Protein 4J9F (pdb70)

Secondary structure (DSSP, 8-state):
-PPPPPEEEE-S-B---STTB--B-TT-EEEEEEE-TTSSEEEEEETTEEEEEEGGGEEEE-/--SSPPPPP-/--EEESS-B---STTB--B-TT-EEEEEEE-TTSSEEEEEETTEEEEEEGGGEEE--/--SSPPPPP-/-TTEEEESS-B---STTB--B-TT-EEEEEEE-TTSSEEEEEETTEEEEEEGGGEEES--/--SSPPPPP-

Sequence (209 aa):
MENDPNLFVALYDFVASGDNTLSITKGEKLRVLGYNHNGEWCEAQTKNGQGWVPSNYITPVNAPTYPPPLPPNLFVALYDFVASGDNTLSITKGEKLRVLGYNHNGEWCEAQTKNGQGWVPSNYITPVNAPTYPPPLPPDPNLFVVALYDFVASGDNTLSITKGEKLRVLGYNHNGEWCCEAQTKNGQGWVPSSNYITPVNSAPTYPPPLPP

Radius of gyration: 19.15 Å; Cα contacts (8 Å, |Δi|>4): 497; chains: 6; bounding box: 43×56×35 Å

Structure (mmCIF, N/CA/C/O backbone):
data_4J9F
#
_entry.id   4J9F
#
_cell.length_a   86.429
_cell.length_b   86.429
_cell.length_c   45.160
_cell.angle_alpha   90.00
_cell.angle_beta   90.00
_cell.angle_gamma   120.00
#
_symmetry.space_group_name_H-M   'P 32 2 1'
#
loop_
_entity.id
_entity.type
_entity.pdbx_description
1 polymer 'Tyrosine-protein kinase ABL1'
2 polymer P0
3 non-polymer 'SULFATE ION'
4 non-polymer GLYCEROL
5 water water
#
loop_
_atom_site.group_PDB
_atom_site.id
_atom_site.type_symbol
_atom_site.label_atom_id
_atom_site.label_alt_id
_atom_site.label_comp_id
_atom_site.label_asym_id
_atom_site.label_entity_id
_atom_site.label_seq_id
_atom_site.pdbx_PDB_ins_code
_atom_site.Cartn_x
_atom_site.Cartn_y
_atom_site.Cartn_z
_atom_site.occupancy
_atom_site.B_iso_or_equiv
_atom_site.auth_seq_id
_atom_site.auth_comp_id
_atom_site.auth_asym_id
_atom_site.auth_atom_id
_atom_site.pdbx_PDB_model_num
ATOM 1 N N . MET A 1 1 ? 22.761 5.930 21.433 1.00 29.96 59 MET A N 1
ATOM 2 C CA . MET A 1 1 ? 22.055 5.870 20.158 1.00 29.92 59 MET A CA 1
ATOM 3 C C . MET A 1 1 ? 21.837 4.427 19.716 1.00 29.36 59 MET A C 1
ATOM 4 O O . MET A 1 1 ? 22.656 3.552 19.994 1.00 29.85 59 MET A O 1
ATOM 9 N N . GLU A 1 2 ? 20.726 4.187 19.027 1.00 21.16 60 GLU A N 1
ATOM 10 C CA . GLU A 1 2 ? 20.397 2.850 18.545 1.00 21.39 60 GLU A CA 1
ATOM 11 C C . GLU A 1 2 ? 21.292 2.450 17.377 1.00 19.77 60 GLU A C 1
ATOM 12 O O . GLU A 1 2 ? 21.559 3.253 16.483 1.00 18.90 60 GLU A O 1
ATOM 18 N N . ASN A 1 3 ? 21.752 1.203 17.391 1.00 20.66 61 ASN A N 1
ATOM 19 C CA . ASN A 1 3 ? 22.619 0.693 16.331 1.00 21.79 61 ASN A CA 1
ATOM 20 C C . ASN A 1 3 ? 21.887 0.594 14.996 1.00 20.16 61 ASN A C 1
ATOM 21 O O . ASN A 1 3 ? 20.665 0.408 14.966 1.00 21.19 61 ASN A O 1
ATOM 26 N N . ASP A 1 4 ? 22.625 0.711 13.893 1.00 22.18 62 ASP A N 1
ATOM 27 C CA . ASP A 1 4 ? 22.076 0.380 12.576 1.00 22.42 62 ASP A CA 1
ATOM 28 C C . ASP A 1 4 ? 21.560 -1.055 12.595 1.00 21.73 62 ASP A C 1
ATOM 29 O O . ASP A 1 4 ? 22.210 -1.936 13.163 1.00 22.55 62 ASP A O 1
ATOM 34 N N . PRO A 1 5 ? 20.397 -1.301 11.971 1.00 21.94 63 PRO A N 1
ATOM 35 C CA . PRO A 1 5 ? 19.914 -2.687 11.915 1.00 21.49 63 PRO A CA 1
ATOM 36 C C . PRO A 1 5 ? 20.746 -3.542 10.955 1.00 20.27 63 PRO A C 1
ATOM 37 O O . PRO A 1 5 ? 21.227 -3.029 9.945 1.00 22.32 63 PRO A O 1
ATOM 41 N N . ASN A 1 6 ? 20.919 -4.824 11.266 1.00 19.47 64 ASN A N 1
ATOM 42 C CA . ASN A 1 6 ? 21.419 -5.767 10.277 1.00 20.36 64 ASN A CA 1
ATOM 43 C C . ASN A 1 6 ? 20.316 -6.030 9.271 1.00 18.23 64 ASN A C 1
ATOM 44 O O . ASN A 1 6 ? 19.129 -5.882 9.591 1.00 21.08 64 ASN A O 1
ATOM 49 N N . LEU A 1 7 ? 20.692 -6.436 8.063 1.00 15.60 65 LEU A N 1
ATOM 50 C CA . LEU A 1 7 ? 19.725 -6.562 6.998 1.00 13.43 65 LEU A CA 1
ATOM 51 C C . LEU A 1 7 ? 19.664 -7.974 6.361 1.00 12.06 65 LEU A C 1
ATOM 52 O O . LEU A 1 7 ? 20.497 -8.871 6.584 1.00 13.51 65 LEU A O 1
ATOM 57 N N . PHE A 1 8 ? 18.600 -8.151 5.606 1.00 9.75 66 PHE A N 1
ATOM 58 C CA . PHE A 1 8 ? 18.323 -9.356 4.842 1.00 8.17 66 PHE A CA 1
ATOM 59 C C . PHE A 1 8 ? 18.248 -8.998 3.357 1.00 7.67 66 PHE A C 1
ATOM 60 O O . PHE A 1 8 ? 18.131 -7.826 3.008 1.00 8.45 66 PHE A O 1
ATOM 77 N N . VAL A 1 9 ? 18.318 -10.013 2.502 1.00 7.55 67 VAL A N 1
ATOM 78 C CA . VAL A 1 9 ? 18.117 -9.843 1.071 1.00 8.21 67 VAL A CA 1
ATOM 79 C C . VAL A 1 9 ? 17.011 -10.781 0.594 1.00 7.57 67 VAL A C 1
ATOM 80 O O . VAL A 1 9 ? 16.863 -11.903 1.107 1.00 7.80 67 VAL A O 1
ATOM 93 N N . ALA A 1 10 ? 16.221 -10.309 -0.375 1.00 8.16 68 ALA A N 1
ATOM 94 C CA . ALA A 1 10 ? 15.180 -11.128 -0.959 1.00 8.48 68 ALA A CA 1
ATOM 95 C C . ALA A 1 10 ? 15.776 -12.121 -1.950 1.00 9.48 68 ALA A C 1
ATOM 96 O O . ALA A 1 10 ? 16.586 -11.774 -2.800 1.00 10.41 68 ALA A O 1
ATOM 103 N N . LEU A 1 11 ? 15.351 -13.373 -1.830 1.00 8.67 69 LEU A N 1
ATOM 104 C CA . LEU A 1 11 ? 15.815 -14.447 -2.705 1.00 9.85 69 LEU A CA 1
ATOM 105 C C . LEU A 1 11 ? 14.994 -14.609 -3.974 1.00 8.36 69 LEU A C 1
ATOM 106 O O . LEU A 1 11 ? 15.526 -15.015 -4.998 1.00 9.26 69 LEU A O 1
ATOM 122 N N . TYR A 1 12 ? 13.696 -14.333 -3.881 1.00 7.07 70 TYR A N 1
ATOM 123 C CA . TYR A 1 12 ? 12.766 -14.558 -4.975 1.00 6.72 70 TYR A CA 1
ATOM 124 C C . TYR A 1 12 ? 11.740 -13.449 -4.965 1.00 6.38 70 TYR A C 1
ATOM 125 O O . TYR A 1 12 ? 11.419 -12.894 -3.904 1.00 7.19 70 TYR A O 1
ATOM 143 N N . ASP A 1 13 ? 11.169 -13.186 -6.130 1.00 6.37 71 ASP A N 1
ATOM 144 C CA . ASP A 1 13 ? 10.058 -12.246 -6.190 1.00 5.85 71 ASP A CA 1
ATOM 145 C C . ASP A 1 13 ? 8.832 -12.835 -5.472 1.00 5.08 71 ASP A C 1
ATOM 146 O O . ASP A 1 13 ? 8.574 -14.044 -5.508 1.00 6.20 71 ASP A O 1
ATOM 155 N N . PHE A 1 14 ? 8.064 -11.957 -4.860 1.00 5.15 72 PHE A N 1
ATOM 156 C CA . PHE A 1 14 ? 6.812 -12.300 -4.200 1.00 4.97 72 PHE A CA 1
ATOM 157 C C . PHE A 1 14 ? 5.857 -11.133 -4.436 1.00 4.74 72 PHE A C 1
ATOM 158 O O . PHE A 1 14 ? 6.180 -9.994 -4.105 1.00 5.43 72 PHE A O 1
ATOM 175 N N . VAL A 1 15 ? 4.708 -11.437 -5.020 1.00 5.22 73 VAL A N 1
ATOM 176 C CA . VAL A 1 15 ? 3.678 -10.438 -5.296 1.00 6.27 73 VAL A CA 1
ATOM 177 C C . VAL A 1 15 ? 2.657 -10.447 -4.163 1.00 6.46 73 VAL A C 1
ATOM 178 O O . VAL A 1 15 ? 2.117 -11.478 -3.810 1.00 7.73 73 VAL A O 1
ATOM 191 N N . ALA A 1 16 ? 2.409 -9.275 -3.580 1.00 7.35 74 ALA A N 1
ATOM 192 C CA . ALA A 1 16 ? 1.482 -9.170 -2.471 1.00 8.57 74 ALA A CA 1
ATOM 193 C C . ALA A 1 16 ? 0.135 -9.764 -2.833 1.00 8.68 74 ALA A C 1
ATOM 194 O O . ALA A 1 16 ? -0.352 -9.629 -3.956 1.00 9.78 74 ALA A O 1
ATOM 201 N N . SER A 1 17 ? -0.468 -10.432 -1.866 1.00 9.28 75 SER A N 1
ATOM 202 C CA . SER A 1 17 ? -1.780 -11.034 -2.001 1.00 11.35 75 SER A CA 1
ATOM 203 C C . SER A 1 17 ? -2.847 -10.240 -1.253 1.00 15.04 75 SER A C 1
ATOM 204 O O . SER A 1 17 ? -3.757 -10.826 -0.686 1.00 26.51 75 SER A O 1
ATOM 207 N N . GLY A 1 18 ? -2.682 -8.928 -1.156 1.00 20.81 76 GLY A N 1
ATOM 208 C CA . GLY A 1 18 ? -3.385 -8.140 -0.150 1.00 24.55 76 GLY A CA 1
ATOM 209 C C . GLY A 1 18 ? -3.066 -8.474 1.304 1.00 21.87 76 GLY A C 1
ATOM 210 O O . GLY A 1 18 ? -1.988 -8.962 1.609 1.00 25.40 76 GLY A O 1
ATOM 211 N N . ASP A 1 19 ? -4.001 -8.142 2.202 1.00 23.34 77 ASP A N 1
ATOM 212 C CA . ASP A 1 19 ? -3.940 -8.582 3.596 1.00 22.96 77 ASP A CA 1
ATOM 213 C C . ASP A 1 19 ? -2.629 -8.239 4.285 1.00 19.41 77 ASP A C 1
ATOM 214 O O . ASP A 1 19 ? -2.095 -9.070 5.020 1.00 20.28 77 ASP A O 1
ATOM 219 N N . ASN A 1 20 ? -2.117 -7.036 4.047 1.00 15.45 78 ASN A N 1
ATOM 220 C CA . ASN A 1 20 ? -0.911 -6.595 4.721 1.00 15.83 78 ASN A CA 1
ATOM 221 C C . ASN A 1 20 ? 0.335 -7.387 4.382 1.00 10.23 78 ASN A C 1
ATOM 222 O O . ASN A 1 20 ? 1.303 -7.367 5.141 1.00 11.61 78 ASN A O 1
ATOM 227 N N . THR A 1 21 ? 0.325 -8.023 3.221 1.00 9.66 79 THR A N 1
ATOM 228 C CA . THR A 1 21 ? 1.548 -8.562 2.654 1.00 8.22 79 THR A CA 1
ATOM 229 C C . THR A 1 21 ? 2.256 -7.469 1.835 1.00 8.17 79 THR A C 1
ATOM 230 O O . THR A 1 21 ? 1.668 -6.439 1.498 1.00 11.61 79 THR A O 1
ATOM 234 N N . LEU A 1 22 ? 3.531 -7.682 1.548 1.00 6.94 80 LEU A N 1
ATOM 235 C CA . LEU A 1 22 ? 4.375 -6.716 0.866 1.00 7.02 80 LEU A CA 1
ATOM 236 C C . LEU A 1 22 ? 5.035 -7.376 -0.337 1.00 6.34 80 LEU A C 1
ATOM 237 O O . LEU A 1 22 ? 5.687 -8.398 -0.195 1.00 6.50 80 LEU A O 1
ATOM 253 N N . SER A 1 23 ? 4.909 -6.770 -1.517 1.00 6.58 81 SER A N 1
ATOM 254 C CA . SER A 1 23 ? 5.627 -7.283 -2.676 1.00 6.50 81 SER A CA 1
ATOM 255 C C . SER A 1 23 ? 7.117 -7.021 -2.512 1.00 5.92 81 SER A C 1
ATOM 256 O O . SER A 1 23 ? 7.516 -5.934 -2.086 1.00 6.90 81 SER A O 1
ATOM 264 N N . ILE A 1 24 ? 7.929 -8.016 -2.863 1.00 5.35 82 ILE A N 1
ATOM 265 C CA . ILE A 1 24 ? 9.378 -7.876 -2.833 1.00 5.74 82 ILE A CA 1
ATOM 266 C C . ILE A 1 24 ? 9.976 -8.485 -4.097 1.00 5.73 82 ILE A C 1
ATOM 267 O O . ILE A 1 24 ? 9.390 -9.352 -4.742 1.00 5.44 82 ILE A O 1
ATOM 283 N N . THR A 1 25 ? 11.151 -7.975 -4.452 1.00 6.59 83 THR A N 1
ATOM 284 C CA . THR A 1 25 ? 11.886 -8.387 -5.637 1.00 7.00 83 THR A CA 1
ATOM 285 C C . THR A 1 25 ? 13.228 -8.935 -5.229 1.00 7.22 83 THR A C 1
ATOM 286 O O . THR A 1 25 ? 13.907 -8.378 -4.373 1.00 8.47 83 THR A O 1
ATOM 297 N N . LYS A 1 26 ? 13.611 -10.014 -5.845 1.00 7.45 84 LYS A N 1
ATOM 298 C CA . LYS A 1 26 ? 14.935 -10.621 -5.681 1.00 9.34 84 LYS A CA 1
ATOM 299 C C . LYS A 1 26 ? 15.995 -9.553 -5.662 1.00 10.63 84 LYS A C 1
ATOM 300 O O . LYS A 1 26 ? 16.055 -8.711 -6.531 1.00 11.36 84 LYS A O 1
ATOM 306 N N . GLY A 1 27 ? 16.829 -9.542 -4.607 1.00 11.41 85 GLY A N 1
ATO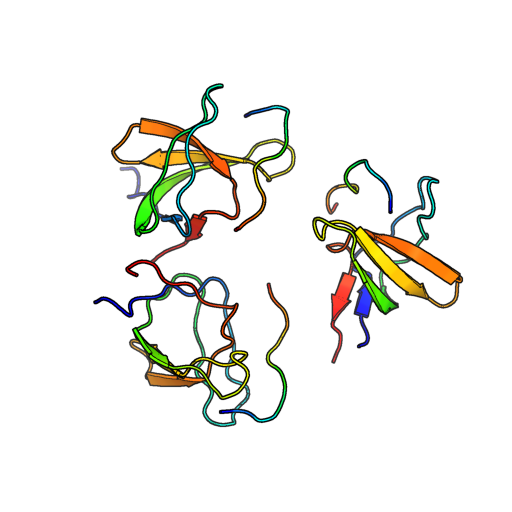M 307 C CA . GLY A 1 27 ? 17.921 -8.584 -4.480 1.00 12.64 85 GLY A CA 1
ATOM 308 C C . GLY A 1 27 ? 17.672 -7.351 -3.641 1.00 13.86 85 GLY A C 1
ATOM 309 O O . GLY A 1 27 ? 18.623 -6.651 -3.317 1.00 15.59 85 GLY A O 1
ATOM 313 N N . GLU A 1 28 ? 16.418 -7.064 -3.302 1.00 11.25 86 GLU A N 1
ATOM 314 C CA . GLU A 1 28 ? 16.096 -5.937 -2.424 1.00 10.81 86 GLU A CA 1
ATOM 315 C C . GLU A 1 28 ? 16.609 -6.238 -1.032 1.00 9.74 86 GLU A C 1
ATOM 316 O O . GLU A 1 28 ? 16.606 -7.401 -0.587 1.00 10.32 86 GLU A O 1
ATOM 328 N N . LYS A 1 29 ? 16.977 -5.176 -0.317 1.00 10.49 87 LYS A N 1
ATOM 329 C CA . LYS A 1 29 ? 17.329 -5.256 1.082 1.00 11.79 87 LYS A CA 1
ATOM 330 C C . LYS A 1 29 ? 16.069 -5.111 1.897 1.00 9.40 87 LYS A C 1
ATOM 331 O O . LYS A 1 29 ? 15.192 -4.306 1.574 1.00 11.12 87 LYS A O 1
ATOM 350 N N . LEU A 1 30 ? 16.035 -5.840 3.002 1.00 7.96 88 LEU A N 1
ATOM 351 C CA . LEU A 1 30 ? 14.942 -5.742 3.955 1.00 8.26 88 LEU A CA 1
ATOM 352 C C . LEU A 1 30 ? 15.461 -5.649 5.371 1.00 8.09 88 LEU A C 1
ATOM 353 O O . LEU A 1 30 ? 16.521 -6.205 5.688 1.00 9.57 88 LEU A O 1
ATOM 369 N N . ARG A 1 31 ? 14.674 -4.991 6.215 1.00 8.09 89 ARG A N 1
ATOM 370 C CA . ARG A 1 31 ? 14.854 -5.030 7.668 1.00 9.08 89 ARG A CA 1
ATOM 371 C C . ARG A 1 31 ? 13.732 -5.888 8.246 1.00 8.01 89 ARG A C 1
ATOM 372 O O . ARG 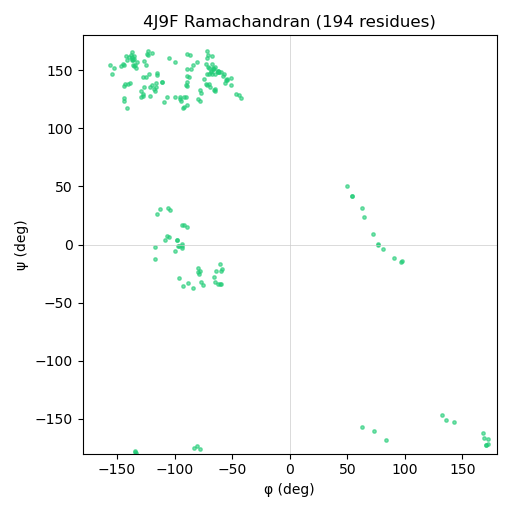A 1 31 ? 12.566 -5.654 7.972 1.00 9.88 89 ARG A O 1
ATOM 393 N N . VAL A 1 32 ? 14.094 -6.885 9.038 1.00 7.09 90 VAL A N 1
ATOM 394 C CA . VAL A 1 32 ? 13.123 -7.798 9.640 1.00 6.26 90 VAL A CA 1
ATOM 395 C C . VAL A 1 32 ? 12.663 -7.281 11.006 1.00 5.97 90 VAL A C 1
ATOM 396 O O . VAL A 1 32 ? 13.476 -7.008 11.883 1.00 7.99 90 VAL A O 1
ATOM 409 N N . LEU A 1 33 ? 11.350 -7.183 11.170 1.00 5.42 91 LEU A N 1
ATOM 410 C CA . LEU A 1 33 ? 10.762 -6.828 12.454 1.00 6.44 91 LEU A CA 1
ATOM 411 C C . LEU A 1 33 ? 10.420 -8.073 13.271 1.00 5.62 91 LEU A C 1
ATOM 412 O O . LEU A 1 33 ? 10.521 -8.064 14.493 1.00 7.10 91 LEU A O 1
ATOM 428 N N . GLY A 1 34 ? 9.985 -9.139 12.619 1.00 5.62 92 GLY A N 1
ATOM 429 C CA . GLY A 1 34 ? 9.614 -10.327 13.354 1.00 5.50 92 GLY A CA 1
ATOM 430 C C . GLY A 1 34 ? 8.882 -11.318 12.494 1.00 5.17 92 GLY A C 1
ATOM 431 O O . GLY A 1 34 ? 8.953 -11.228 11.256 1.00 5.47 92 GLY A O 1
ATOM 435 N N . TYR A 1 35 ? 8.190 -12.258 13.139 1.00 5.38 93 TYR A N 1
ATOM 436 C CA . TYR A 1 35 ? 7.581 -13.414 12.491 1.00 5.62 93 TYR A CA 1
ATOM 437 C C . TYR A 1 35 ? 6.206 -13.661 13.103 1.00 5.95 93 TYR A C 1
ATOM 438 O O . TYR A 1 35 ? 5.899 -13.158 14.204 1.00 6.38 93 TYR A O 1
ATOM 456 N N . ASN A 1 36 ? 5.380 -14.408 12.385 1.00 6.89 94 ASN A N 1
ATOM 457 C CA . ASN A 1 36 ? 4.113 -14.828 12.931 1.00 8.02 94 ASN A CA 1
ATOM 458 C C . ASN A 1 36 ? 4.277 -16.056 13.853 1.00 8.73 94 ASN A C 1
ATOM 459 O O . ASN A 1 36 ? 5.391 -16.497 14.145 1.00 9.05 94 ASN A O 1
ATOM 470 N N . HIS A 1 37 ? 3.159 -16.613 14.313 1.00 9.88 95 HIS A N 1
ATOM 471 C CA . HIS A 1 37 ? 3.208 -17.622 15.366 1.00 11.52 95 HIS A CA 1
ATOM 472 C C . HIS A 1 37 ? 3.917 -18.913 14.956 1.00 12.05 95 HIS A C 1
ATOM 473 O O . HIS A 1 37 ? 4.519 -19.594 15.805 1.00 13.75 95 HIS A O 1
ATOM 488 N N . ASN A 1 38 ? 3.823 -19.277 13.679 1.00 12.87 96 ASN A N 1
ATOM 489 C CA . ASN A 1 38 ? 4.467 -20.504 13.227 1.00 14.15 96 ASN A CA 1
ATOM 490 C C . ASN A 1 38 ? 5.750 -20.259 12.428 1.00 12.99 96 ASN A C 1
ATOM 491 O O . ASN A 1 38 ? 6.332 -21.191 11.893 1.00 14.52 96 ASN A O 1
ATOM 502 N N . GLY A 1 39 ? 6.195 -19.002 12.353 1.00 11.60 97 GLY A N 1
ATOM 503 C CA . GLY A 1 39 ? 7.437 -18.659 11.676 1.00 11.11 97 GLY A CA 1
ATOM 504 C C . GLY A 1 39 ? 7.400 -18.625 10.160 1.00 10.72 97 GLY A C 1
ATOM 505 O O . GLY A 1 39 ? 8.418 -18.336 9.556 1.00 11.61 97 GLY A O 1
ATOM 509 N N . GLU A 1 40 ? 6.252 -18.921 9.559 1.00 10.64 98 GLU A N 1
ATOM 510 C CA . GLU A 1 40 ? 6.156 -19.013 8.102 1.00 11.16 98 GLU A CA 1
ATOM 511 C C . GLU A 1 40 ? 6.073 -17.667 7.399 1.00 8.43 98 GLU A C 1
ATOM 512 O O . GLU A 1 40 ? 6.434 -17.554 6.226 1.00 8.37 98 GLU A O 1
ATOM 524 N N . TRP A 1 41 ? 5.587 -16.662 8.118 1.00 7.55 99 TRP A N 1
ATOM 525 C CA . TRP A 1 41 ? 5.497 -15.306 7.599 1.00 6.34 99 TRP A CA 1
ATOM 526 C C . TRP A 1 41 ? 6.417 -14.392 8.400 1.00 5.99 99 TRP A C 1
ATOM 527 O O . TRP A 1 41 ? 6.584 -14.571 9.620 1.00 6.43 99 TRP A O 1
ATOM 548 N N . CYS A 1 42 ? 6.984 -13.404 7.721 1.00 5.36 100 CYS A N 1
ATOM 549 C CA . CYS A 1 42 ? 7.967 -12.492 8.270 1.00 5.21 100 CYS A CA 1
ATOM 550 C C . CYS A 1 42 ? 7.504 -11.064 8.003 1.00 4.76 1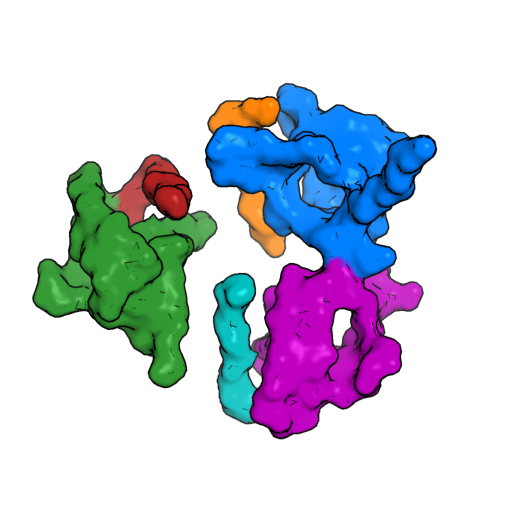00 CYS A C 1
ATOM 551 O O . CYS A 1 42 ? 7.158 -10.727 6.872 1.00 5.50 100 CYS A O 1
ATOM 559 N N . GLU A 1 43 ? 7.485 -10.234 9.044 1.00 5.26 101 GLU A N 1
ATOM 560 C CA . GLU A 1 43 ? 7.107 -8.831 8.896 1.00 5.56 101 GLU A CA 1
ATOM 561 C C . GLU A 1 43 ? 8.386 -8.049 8.644 1.00 5.33 101 GLU A C 1
ATOM 562 O O . GLU A 1 43 ? 9.294 -8.042 9.481 1.00 6.38 101 GLU A O 1
ATOM 574 N N . ALA A 1 44 ? 8.449 -7.412 7.476 1.00 5.39 102 ALA A N 1
ATOM 575 C CA . ALA A 1 44 ? 9.670 -6.799 6.996 1.00 6.09 102 ALA A CA 1
ATOM 576 C C . ALA A 1 44 ? 9.407 -5.415 6.428 1.00 5.31 102 ALA A C 1
ATOM 577 O O . ALA A 1 44 ? 8.275 -5.049 6.104 1.00 6.09 102 ALA A O 1
ATOM 584 N N . GLN A 1 45 ? 10.502 -4.649 6.322 1.00 5.47 103 GLN A N 1
ATOM 585 C CA . GLN A 1 45 ? 10.499 -3.299 5.757 1.00 5.65 103 GLN A CA 1
ATOM 586 C C . GLN A 1 45 ? 11.450 -3.233 4.573 1.00 6.08 103 GLN A C 1
ATOM 587 O O . GLN A 1 45 ? 12.591 -3.697 4.665 1.00 6.49 103 GLN A O 1
ATOM 601 N N . THR A 1 46 ? 11.001 -2.601 3.487 1.00 6.37 104 THR A N 1
ATOM 602 C CA . THR A 1 46 ? 11.828 -2.320 2.322 1.00 7.00 104 THR A CA 1
ATOM 603 C C . THR A 1 46 ? 11.580 -0.883 1.894 1.00 7.09 104 THR A C 1
ATOM 604 O O . THR A 1 46 ? 10.774 -0.171 2.467 1.00 7.42 104 THR A O 1
ATOM 615 N N . LYS A 1 47 ? 12.244 -0.485 0.818 1.00 8.43 105 LYS A N 1
ATOM 616 C CA . LYS A 1 47 ? 12.004 0.825 0.250 1.00 9.92 105 LYS A CA 1
ATOM 617 C C . LYS A 1 47 ? 10.551 1.034 -0.177 1.00 9.78 105 LYS A C 1
ATOM 618 O O . LYS A 1 47 ? 10.111 2.165 -0.341 1.00 10.65 105 LYS A O 1
ATOM 624 N N . ASN A 1 48 ? 9.825 -0.052 -0.390 1.00 9.20 106 ASN A N 1
ATOM 625 C CA . ASN A 1 48 ? 8.440 0.026 -0.847 1.00 10.06 106 ASN A CA 1
ATOM 626 C C . ASN A 1 48 ? 7.394 -0.002 0.245 1.00 9.92 106 ASN A C 1
ATOM 627 O O . ASN A 1 48 ? 6.201 0.111 -0.052 1.00 13.78 106 ASN A O 1
ATOM 638 N N . GLY A 1 49 ? 7.821 -0.159 1.493 1.00 8.28 107 GLY A N 1
ATOM 639 C CA . GLY A 1 49 ? 6.879 -0.157 2.587 1.00 7.93 107 GLY A CA 1
ATOM 640 C C . GLY A 1 49 ? 7.160 -1.254 3.582 1.00 7.00 107 GLY A C 1
ATOM 641 O O . GLY A 1 49 ? 8.310 -1.671 3.775 1.00 7.21 107 GLY A O 1
ATOM 645 N N . GLN A 1 50 ? 6.101 -1.713 4.226 1.00 7.29 108 GLN A N 1
ATOM 646 C CA . GLN A 1 50 ? 6.191 -2.655 5.328 1.00 6.57 108 GLN A CA 1
ATOM 647 C C . GLN A 1 50 ? 5.055 -3.649 5.209 1.00 6.54 108 GLN A C 1
ATOM 648 O O . GLN A 1 50 ? 3.923 -3.284 4.918 1.00 8.86 108 GLN A O 1
ATOM 662 N N . GLY A 1 51 ? 5.359 -4.915 5.460 1.00 5.93 109 GLY A N 1
ATOM 663 C CA . GLY A 1 51 ? 4.321 -5.915 5.475 1.00 6.54 109 GLY A CA 1
ATOM 664 C C . GLY A 1 51 ? 4.903 -7.311 5.552 1.00 5.61 109 GLY A C 1
ATOM 665 O O . GLY A 1 51 ? 6.097 -7.510 5.736 1.00 6.40 109 GLY A O 1
ATOM 669 N N . TRP A 1 52 ? 4.022 -8.289 5.405 1.00 5.57 110 TRP A N 1
ATOM 670 C CA . TRP A 1 52 ? 4.365 -9.693 5.584 1.00 5.42 110 TRP A CA 1
ATOM 671 C C . TRP A 1 52 ? 4.841 -10.305 4.266 1.00 4.84 110 TRP A C 1
ATOM 672 O O . TRP A 1 52 ? 4.238 -10.095 3.218 1.00 5.58 110 TRP A O 1
ATOM 693 N N . VAL A 1 53 ? 5.917 -11.088 4.363 1.00 4.73 111 VAL A N 1
ATOM 694 C CA . VAL A 1 53 ? 6.514 -11.792 3.245 1.00 4.90 111 VAL A CA 1
ATOM 695 C C . VAL A 1 53 ? 6.821 -13.223 3.704 1.00 5.01 111 VAL A C 1
ATOM 696 O O . VAL A 1 53 ? 6.926 -13.499 4.900 1.00 5.08 111 VAL A O 1
ATOM 709 N N . PRO A 1 54 ? 6.989 -14.164 2.769 1.00 4.93 112 PRO A N 1
ATOM 710 C CA . PRO A 1 54 ? 7.328 -15.521 3.211 1.00 5.91 112 PRO A CA 1
ATOM 711 C C . PRO A 1 54 ? 8.705 -15.543 3.867 1.00 5.35 112 PRO A C 1
ATOM 712 O O . PRO A 1 54 ? 9.668 -15.019 3.320 1.00 5.98 112 PRO A O 1
ATOM 723 N N . SER A 1 55 ? 8.810 -16.196 5.026 1.00 6.29 113 SER A N 1
ATOM 724 C CA . SER A 1 55 ? 10.072 -16.214 5.754 1.00 6.66 113 SER A CA 1
ATOM 725 C C . SER A 1 55 ? 11.217 -16.820 4.969 1.00 7.07 113 SER A C 1
ATOM 726 O O . SER A 1 55 ? 12.365 -16.387 5.118 1.00 9.05 113 SER A O 1
ATOM 734 N N . ASN A 1 56 ? 10.922 -17.812 4.139 1.00 7.38 114 ASN A N 1
ATOM 735 C CA . ASN A 1 56 ? 11.983 -18.470 3.387 1.00 8.53 114 ASN A CA 1
ATOM 736 C C . ASN A 1 56 ? 12.181 -17.870 1.990 1.00 7.70 114 ASN A C 1
ATOM 737 O O . ASN A 1 56 ? 12.905 -18.428 1.184 1.00 9.29 114 ASN A O 1
ATOM 744 N N . TYR A 1 57 ? 11.644 -16.669 1.771 1.00 6.48 115 TYR A N 1
ATOM 745 C CA . TYR A 1 57 ? 11.954 -15.903 0.579 1.00 6.07 115 TYR A CA 1
ATOM 746 C C . TYR A 1 57 ? 13.034 -14.853 0.846 1.00 5.97 115 TYR A C 1
ATOM 747 O O . TYR A 1 57 ? 13.342 -14.086 -0.063 1.00 7.10 115 TYR A O 1
ATOM 765 N N . ILE A 1 58 ? 13.593 -14.819 2.060 1.00 6.29 116 ILE A N 1
ATOM 766 C CA . ILE A 1 58 ? 14.602 -13.846 2.430 1.00 6.32 116 ILE A CA 1
ATOM 767 C C . ILE A 1 58 ? 15.691 -14.546 3.225 1.00 6.77 116 ILE A C 1
ATOM 768 O O . ILE A 1 58 ? 15.474 -15.638 3.736 1.00 7.88 116 ILE A O 1
ATOM 784 N N . THR A 1 59 ? 16.852 -13.903 3.346 1.00 6.61 117 THR A N 1
ATOM 785 C CA . THR A 1 59 ? 17.938 -14.496 4.113 1.00 7.92 117 THR A CA 1
ATOM 786 C C . THR A 1 59 ? 18.869 -13.389 4.579 1.00 8.06 117 THR A C 1
ATOM 787 O O . THR A 1 59 ? 18.942 -12.331 3.953 1.00 7.97 117 THR A O 1
ATOM 798 N N . PRO A 1 60 ? 19.598 -13.614 5.681 1.00 8.48 118 PRO A N 1
ATOM 799 C CA . PRO A 1 60 ? 20.546 -12.586 6.110 1.00 9.11 118 PRO A CA 1
ATOM 800 C C . PRO A 1 60 ? 21.602 -12.277 5.058 1.00 8.25 118 PRO A C 1
ATOM 801 O O . PRO A 1 60 ? 22.060 -13.172 4.334 1.00 8.83 118 PRO A O 1
ATOM 812 N N . VAL A 1 61 ? 22.054 -11.028 5.044 1.00 9.55 119 VAL A N 1
ATOM 813 C CA . VAL A 1 61 ? 23.135 -10.646 4.170 1.00 10.71 119 VAL A CA 1
ATOM 814 C C . VAL A 1 61 ? 24.080 -9.721 4.916 1.00 11.46 119 VAL A C 1
ATOM 815 O O . VAL A 1 61 ? 23.656 -8.850 5.675 1.00 14.97 119 VAL A O 1
ATOM 828 N N . ASN A 1 62 ? 25.368 -9.938 4.691 1.00 12.98 120 ASN A N 1
ATOM 829 C CA . ASN A 1 62 ? 26.384 -9.101 5.313 1.00 18.66 120 ASN A CA 1
ATOM 830 C C . ASN A 1 62 ? 26.331 -7.668 4.795 1.00 24.80 120 ASN A C 1
ATOM 831 O O . ASN A 1 62 ? 26.731 -6.739 5.504 1.00 28.32 120 ASN A O 1
ATOM 839 N N . ALA B 2 2 ? -0.039 -10.943 10.421 1.00 10.94 1 ALA B N 1
ATOM 840 C CA . ALA B 2 2 ? 0.216 -11.982 9.431 1.00 11.44 1 ALA B CA 1
ATOM 841 C C . ALA B 2 2 ? -1.076 -12.705 9.066 1.00 12.49 1 ALA B C 1
ATOM 842 O O . ALA B 2 2 ? -1.696 -13.352 9.910 1.00 14.11 1 ALA B O 1
ATOM 849 N N . PRO B 2 3 ? -1.027 -13.116 7.588 1.00 14.01 2 PRO B N 1
ATOM 850 C CA . PRO B 2 3 ? -2.097 -13.903 6.969 1.00 16.08 2 PRO B CA 1
ATOM 851 C C . PRO B 2 3 ? -2.309 -15.225 7.692 1.00 17.97 2 PRO B C 1
ATOM 852 O O . PRO B 2 3 ? -1.360 -15.822 8.213 1.00 16.95 2 PRO B O 1
ATOM 863 N N . THR B 2 4 ? -3.603 -15.613 7.722 1.00 22.25 3 THR B N 1
ATOM 864 C CA . THR B 2 4 ? -3.936 -16.888 8.348 1.00 26.04 3 THR B CA 1
ATOM 865 C C . THR B 2 4 ? -3.657 -18.047 7.396 1.00 26.14 3 THR B C 1
ATOM 866 O O . THR B 2 4 ? -3.503 -19.194 7.823 1.00 29.47 3 THR B O 1
ATOM 877 N N . TYR B 2 5 ? -3.563 -17.843 6.118 1.00 23.84 4 TYR B N 1
ATOM 878 C CA . TYR B 2 5 ? -3.214 -18.851 5.123 1.00 22.50 4 TYR B CA 1
ATOM 879 C C . TYR B 2 5 ? -1.698 -18.946 5.000 1.00 21.16 4 TYR B C 1
ATOM 880 O O . TYR B 2 5 ? -0.983 -17.974 5.242 1.00 19.83 4 TYR B O 1
ATOM 898 N N . PRO B 2 6 ? -1.186 -20.123 4.636 1.00 20.17 5 PRO B N 1
ATOM 899 C CA . PRO B 2 6 ? 0.267 -20.264 4.476 1.00 20.71 5 PRO B CA 1
ATOM 900 C C . PRO B 2 6 ? 0.822 -19.511 3.261 1.00 17.89 5 PRO B C 1
ATOM 901 O O . PRO B 2 6 ? 0.119 -19.319 2.250 1.00 19.48 5 PRO B O 1
ATOM 912 N N . PRO B 2 7 ? 2.093 -19.099 3.340 1.00 15.74 6 PRO B N 1
ATOM 913 C CA . PRO B 2 7 ? 2.704 -18.438 2.190 1.00 14.42 6 PRO B CA 1
ATOM 914 C C . PRO B 2 7 ? 2.961 -19.427 1.065 1.00 15.05 6 PRO B C 1
ATOM 915 O O . PRO B 2 7 ? 2.955 -20.634 1.298 1.00 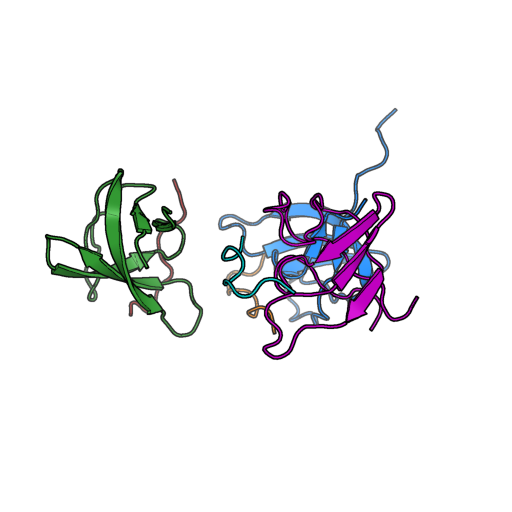16.01 6 PRO B O 1
ATOM 926 N N . PRO B 2 8 ? 3.194 -18.919 -0.151 1.00 13.45 7 PRO B N 1
ATOM 927 C CA . PRO B 2 8 ? 3.618 -19.799 -1.242 1.00 13.52 7 PRO B CA 1
ATOM 928 C C . PRO B 2 8 ? 4.952 -20.447 -0.921 1.00 13.17 7 PRO B C 1
ATOM 929 O O . PRO B 2 8 ? 5.793 -19.843 -0.256 1.00 14.33 7 PRO B O 1
ATOM 940 N N . LEU B 2 9 ? 5.148 -21.665 -1.411 1.00 14.60 8 LEU B N 1
ATOM 941 C CA . LEU B 2 9 ? 6.425 -22.350 -1.270 1.00 15.69 8 LEU B CA 1
ATOM 942 C C . LEU B 2 9 ? 7.477 -21.636 -2.090 1.00 16.08 8 LEU B C 1
ATOM 943 O O . LEU B 2 9 ? 7.148 -20.978 -3.073 1.00 16.46 8 LEU B O 1
ATOM 959 N N . PRO B 2 10 ? 8.758 -21.790 -1.710 1.00 17.55 9 PRO B N 1
ATOM 960 C CA . PRO B 2 10 ? 9.816 -21.267 -2.571 1.00 20.16 9 PRO B CA 1
ATOM 961 C C . PRO B 2 10 ? 9.659 -21.837 -3.960 1.00 21.03 9 PRO B C 1
ATOM 962 O O . PRO B 2 10 ? 9.273 -22.983 -4.142 1.00 22.01 9 PRO B O 1
ATOM 973 N N . PRO B 2 11 ? 9.937 -21.025 -4.957 1.00 22.26 10 PRO B N 1
ATOM 974 C CA . PRO B 2 11 ? 9.636 -21.453 -6.312 1.00 25.14 10 PRO B CA 1
ATOM 975 C C . PRO B 2 11 ? 10.728 -22.383 -6.845 1.00 26.72 10 PRO B C 1
ATOM 976 O O . PRO B 2 11 ? 11.873 -22.329 -6.389 1.00 28.90 10 PRO B O 1
ATOM 988 N N . ASN C 1 6 ? 21.008 -41.306 4.089 1.00 30.07 64 ASN C N 1
ATOM 989 C CA . ASN C 1 6 ? 20.265 -42.557 4.189 1.00 29.30 64 ASN C CA 1
ATOM 990 C C . ASN C 1 6 ? 19.895 -42.995 5.633 1.00 29.40 64 ASN C C 1
ATOM 991 O O . ASN C 1 6 ? 18.916 -43.709 5.808 1.00 30.08 64 ASN C O 1
ATOM 996 N N . LEU C 1 7 ? 20.683 -42.635 6.650 1.00 23.55 65 LEU C N 1
ATOM 997 C CA . LEU C 1 7 ? 20.181 -42.760 8.040 1.00 16.36 65 LEU C CA 1
ATOM 998 C C . LEU C 1 7 ? 19.944 -41.399 8.674 1.00 11.60 65 LEU C C 1
ATOM 999 O O . LEU C 1 7 ? 20.739 -40.469 8.476 1.00 12.83 65 LEU C O 1
ATOM 1004 N N . PHE C 1 8 ? 18.844 -41.309 9.419 1.00 9.96 66 PHE C N 1
ATOM 1005 C CA . PHE C 1 8 ? 18.451 -40.097 10.120 1.00 8.70 66 PHE C CA 1
ATOM 1006 C C . PHE C 1 8 ? 18.272 -40.420 11.619 1.00 8.44 66 PHE C C 1
ATOM 1007 O O . PHE C 1 8 ? 18.162 -41.586 11.994 1.00 8.86 66 PHE C O 1
ATOM 1024 N N . VAL C 1 9 ? 18.246 -39.379 12.443 1.00 7.29 67 VAL C N 1
ATOM 1025 C CA . VAL C 1 9 ? 17.978 -39.481 13.856 1.00 8.07 67 VAL C CA 1
ATOM 1026 C C . VAL C 1 9 ? 16.859 -38.513 14.205 1.00 6.98 67 VAL C C 1
ATOM 1027 O O . VAL C 1 9 ? 16.767 -37.416 13.648 1.00 7.10 67 VAL C O 1
ATOM 1040 N N . ALA C 1 10 ? 16.008 -38.921 15.135 1.00 6.39 68 ALA C N 1
ATOM 1041 C CA . ALA C 1 10 ? 14.920 -38.076 15.615 1.00 6.30 68 ALA C CA 1
ATOM 1042 C C . ALA C 1 10 ? 15.439 -37.020 16.589 1.00 5.99 68 ALA C C 1
ATOM 1043 O O . ALA C 1 10 ? 16.152 -37.343 17.552 1.00 6.74 68 ALA C O 1
ATOM 1050 N N . LEU C 1 11 ? 15.061 -35.768 16.344 1.00 6.50 69 LEU C N 1
ATOM 1051 C CA . LEU C 1 11 ? 15.392 -34.645 17.212 1.00 6.51 69 LEU C CA 1
ATOM 1052 C C . LEU C 1 11 ? 14.514 -34.607 18.463 1.00 6.50 69 LEU C C 1
ATOM 1053 O O . LEU C 1 11 ? 14.937 -34.095 19.491 1.00 7.04 69 LEU C O 1
ATOM 1069 N N . TYR C 1 12 ? 13.264 -35.050 18.334 1.00 6.21 70 TYR C N 1
ATOM 1070 C CA . TYR C 1 12 ? 12.253 -34.883 19.378 1.00 6.44 70 TYR C CA 1
ATOM 1071 C C . TYR C 1 12 ? 11.339 -36.091 19.344 1.00 6.44 70 TYR C C 1
ATOM 1072 O O . TYR C 1 12 ? 11.145 -36.685 18.286 1.00 7.25 70 TYR C O 1
ATOM 1090 N N . ASP C 1 13 ? 10.738 -36.412 20.481 1.00 6.06 71 ASP C N 1
ATOM 1091 C CA . ASP C 1 13 ? 9.624 -37.339 20.478 1.00 6.37 71 ASP C CA 1
ATOM 1092 C C . ASP C 1 13 ? 8.439 -36.719 19.716 1.00 5.86 71 ASP C C 1
ATOM 1093 O O . ASP C 1 13 ? 8.205 -35.507 19.762 1.00 7.15 71 ASP C O 1
ATOM 1102 N N . PHE C 1 14 ? 7.679 -37.583 19.055 1.00 6.23 72 PHE C N 1
ATOM 1103 C CA . PHE C 1 14 ? 6.468 -37.194 18.327 1.00 6.00 72 PHE C CA 1
ATOM 1104 C C . PHE C 1 14 ? 5.444 -38.298 18.543 1.00 5.51 72 PHE C C 1
ATOM 1105 O O . PHE C 1 14 ? 5.693 -39.444 18.168 1.00 6.23 72 PHE C O 1
ATOM 1122 N N . VAL C 1 15 ? 4.332 -37.956 19.178 1.00 6.39 73 VAL C N 1
ATOM 1123 C CA . VAL C 1 15 ? 3.229 -38.888 19.394 1.00 7.28 73 VAL C CA 1
ATOM 1124 C C . VAL C 1 15 ? 2.286 -38.795 18.192 1.00 7.80 73 VAL C C 1
ATOM 1125 O O . VAL C 1 15 ? 1.729 -37.747 17.878 1.00 10.50 73 VAL C O 1
ATOM 1138 N N . ALA C 1 16 ? 2.125 -39.929 17.520 1.00 9.40 74 ALA C N 1
ATOM 1139 C CA . ALA C 1 16 ? 1.262 -40.017 16.356 1.00 12.26 74 ALA C CA 1
ATOM 1140 C C . ALA C 1 16 ? -0.115 -39.459 16.637 1.00 11.45 74 ALA C C 1
ATOM 1141 O O . ALA C 1 16 ? -0.690 -39.746 17.691 1.00 14.82 74 ALA C O 1
ATOM 1148 N N . SER C 1 17 ? -0.654 -38.697 15.685 1.00 11.91 75 SER C N 1
ATOM 1149 C CA . SER C 1 17 ? -1.961 -38.052 15.809 1.00 16.45 75 SER C CA 1
ATOM 1150 C C . SER C 1 17 ? -3.021 -38.593 14.866 1.00 22.44 75 SER C C 1
ATOM 1151 O O . SER C 1 17 ? -3.931 -37.867 14.481 1.00 26.99 75 SER C O 1
ATOM 1154 N N . GLY C 1 18 ? -2.930 -39.869 14.522 1.00 21.16 76 GLY C N 1
ATOM 1155 C CA . GLY C 1 18 ? -3.885 -40.462 13.605 1.00 20.58 76 GLY C CA 1
ATOM 1156 C C . GLY C 1 18 ? -3.431 -40.150 12.194 1.00 16.41 76 GLY C C 1
ATOM 1157 O O . GLY C 1 18 ? -2.322 -39.637 11.976 1.00 19.08 76 GLY C O 1
ATOM 1158 N N . ASP C 1 19 ? -4.290 -40.393 11.220 1.00 18.93 77 ASP C N 1
ATOM 1159 C CA . ASP C 1 19 ? -3.980 -40.104 9.831 1.00 21.67 77 ASP C CA 1
ATOM 1160 C C . ASP C 1 19 ? -2.634 -40.623 9.280 1.00 17.15 77 ASP C C 1
ATOM 1161 O O . ASP C 1 19 ? -1.966 -39.848 8.652 1.00 20.01 77 ASP C O 1
ATOM 1166 N N . ASN C 1 20 ? -2.276 -41.907 9.450 1.00 15.53 78 ASN C N 1
ATOM 1167 C CA . ASN C 1 20 ? -1.067 -42.496 8.812 1.00 15.40 78 ASN C CA 1
ATOM 1168 C C . ASN C 1 20 ? 0.278 -42.028 9.432 1.00 11.79 78 ASN C C 1
ATOM 1169 O O . ASN C 1 20 ? 1.348 -42.293 8.863 1.00 12.09 78 ASN C O 1
ATOM 1174 N N . THR C 1 21 ? 0.217 -41.316 10.563 1.00 11.66 79 THR C N 1
ATOM 1175 C CA . THR C 1 21 ? 1.433 -40.831 11.235 1.00 10.50 79 THR C CA 1
ATOM 1176 C C . THR C 1 21 ? 2.068 -41.941 12.078 1.00 10.01 79 THR C C 1
ATOM 1177 O O . THR C 1 21 ? 1.385 -42.903 12.467 1.00 12.94 79 THR C O 1
ATOM 1181 N N . LEU C 1 22 ? 3.368 -41.799 12.343 1.00 8.64 80 LEU C N 1
ATOM 1182 C CA . LEU C 1 22 ? 4.162 -42.772 13.083 1.00 8.41 80 LEU C CA 1
ATOM 1183 C C . LEU C 1 22 ? 4.782 -42.117 14.315 1.00 7.31 80 LEU C C 1
ATOM 1184 O O . LEU C 1 22 ? 5.432 -41.093 14.167 1.00 7.39 80 LEU C O 1
ATOM 1200 N N . SER C 1 23 ? 4.611 -42.700 15.506 1.00 7.98 81 SER C N 1
ATOM 1201 C CA . SER C 1 23 ? 5.284 -42.164 16.697 1.00 6.62 81 SER C CA 1
ATOM 1202 C C . SER C 1 23 ? 6.772 -42.455 16.621 1.00 6.98 81 SER C C 1
ATOM 1203 O O . SER C 1 23 ? 7.174 -43.559 16.243 1.00 7.24 81 SER C O 1
ATOM 1211 N N . ILE C 1 24 ? 7.581 -41.462 16.972 1.00 6.17 82 ILE C N 1
ATOM 1212 C CA . ILE C 1 24 ? 9.028 -41.618 17.007 1.00 6.91 82 ILE C CA 1
ATOM 1213 C C . ILE C 1 24 ? 9.586 -41.053 18.318 1.00 6.55 82 ILE C C 1
ATOM 1214 O O . ILE C 1 24 ? 8.980 -40.205 18.967 1.00 6.76 82 ILE C O 1
ATOM 1230 N N . THR C 1 25 ? 10.765 -41.554 18.682 1.00 7.14 83 THR C N 1
ATOM 1231 C CA . THR C 1 25 ? 11.424 -41.211 19.927 1.00 7.36 83 THR C CA 1
ATOM 1232 C C . THR C 1 25 ? 12.761 -40.527 19.664 1.00 7.14 83 THR C C 1
ATOM 1233 O O . THR C 1 25 ? 13.557 -40.972 18.839 1.00 7.49 83 THR C O 1
ATOM 1244 N N . LYS C 1 26 ? 12.980 -39.440 20.390 1.00 7.07 84 LYS C N 1
ATOM 1245 C CA . LYS C 1 26 ? 14.212 -38.674 20.351 1.00 7.00 84 LYS C CA 1
ATOM 1246 C C . LYS C 1 26 ? 15.417 -39.606 20.439 1.00 7.03 84 LYS C C 1
ATOM 1247 O O . LYS C 1 26 ? 15.524 -40.429 21.350 1.00 8.41 84 LYS C O 1
ATOM 1266 N N . GLY C 1 27 ? 16.347 -39.432 19.510 1.00 7.38 85 GLY C N 1
ATOM 1267 C CA . GLY C 1 27 ? 17.594 -40.181 19.497 1.00 8.63 85 GLY C CA 1
ATOM 1268 C C . GLY C 1 27 ? 17.563 -41.472 18.712 1.00 9.13 85 GLY C C 1
ATOM 1269 O O . GLY C 1 27 ? 18.619 -42.043 18.485 1.00 11.70 85 GLY C O 1
ATOM 1273 N N . GLU C 1 28 ? 16.384 -41.942 18.300 1.00 9.89 86 GLU C N 1
ATOM 1274 C CA . GLU C 1 28 ? 16.315 -43.188 17.558 1.00 9.77 86 GLU C CA 1
ATOM 1275 C C . GLU C 1 28 ? 16.575 -42.958 16.077 1.00 9.66 86 GLU C C 1
ATOM 1276 O O . GLU C 1 28 ? 16.340 -41.879 15.544 1.00 10.22 86 GLU C O 1
ATOM 1288 N N . LYS C 1 29 ? 17.058 -44.001 15.412 1.00 10.39 87 LYS C N 1
ATOM 1289 C CA . LYS C 1 29 ? 17.373 -43.916 13.996 1.00 10.82 87 LYS C CA 1
ATOM 1290 C C . LYS C 1 29 ? 16.178 -44.276 13.110 1.00 10.19 87 LYS C C 1
ATOM 1291 O O . LYS C 1 29 ? 15.292 -45.058 13.477 1.00 11.59 87 LYS C O 1
ATOM 1297 N N . LEU C 1 30 ? 16.164 -43.679 11.929 1.00 9.87 88 LEU C N 1
ATOM 1298 C CA . LEU C 1 30 ? 15.108 -43.884 10.955 1.00 9.73 88 LEU C CA 1
ATOM 1299 C C . LEU C 1 30 ? 15.723 -43.937 9.579 1.00 8.95 88 LEU C C 1
ATOM 1300 O O . LEU C 1 30 ? 16.802 -43.382 9.337 1.00 10.03 88 LEU C O 1
ATOM 1316 N N . ARG C 1 31 ? 14.981 -44.552 8.660 1.00 8.31 89 ARG C N 1
ATOM 1317 C CA . ARG C 1 31 ? 15.246 -44.443 7.226 1.00 9.82 89 ARG C CA 1
ATOM 1318 C C . ARG C 1 31 ? 14.130 -43.646 6.560 1.00 9.69 89 ARG C C 1
ATOM 1319 O O . ARG C 1 31 ? 12.962 -43.818 6.892 1.00 13.71 89 ARG C O 1
ATOM 1327 N N . VAL C 1 32 ? 14.480 -42.786 5.619 1.00 9.07 90 VAL C N 1
ATOM 1328 C CA . VAL C 1 32 ? 13.514 -41.928 4.947 1.00 8.51 90 VAL C CA 1
ATOM 1329 C C . VAL C 1 32 ? 13.151 -42.525 3.588 1.00 9.16 90 VAL C C 1
ATOM 1330 O O . VAL C 1 32 ? 14.025 -42.829 2.767 1.00 10.19 90 VAL C O 1
ATOM 1343 N N . LEU C 1 33 ? 11.847 -42.692 3.368 1.00 8.16 91 LEU C N 1
ATOM 1344 C CA . LEU C 1 33 ? 11.334 -43.133 2.078 1.00 9.45 91 LEU C CA 1
ATOM 1345 C C . LEU C 1 33 ? 10.880 -42.000 1.176 1.00 9.90 91 LEU C C 1
ATOM 1346 O O . LEU C 1 33 ? 10.876 -42.162 -0.045 1.00 12.46 91 LEU C O 1
ATOM 1362 N N . GLY C 1 34 ? 10.430 -40.883 1.725 1.00 9.47 92 GLY C N 1
ATOM 1363 C CA . GLY C 1 34 ? 9.936 -39.830 0.867 1.00 9.40 92 GLY C CA 1
ATOM 1364 C C . GLY C 1 34 ? 9.294 -38.736 1.664 1.00 8.04 92 GLY C C 1
ATOM 1365 O O . GLY C 1 34 ? 9.429 -38.668 2.892 1.00 7.75 92 GLY C O 1
ATOM 1369 N N . TYR C 1 35 ? 8.588 -37.874 0.944 1.00 7.77 93 TYR C N 1
ATOM 1370 C CA . TYR C 1 35 ? 8.036 -36.643 1.487 1.00 8.18 93 TYR C CA 1
ATOM 1371 C C . TYR C 1 35 ? 6.672 -36.399 0.874 1.00 7.76 93 TYR C C 1
ATOM 1372 O O . TYR C 1 35 ? 6.355 -36.936 -0.200 1.00 9.00 93 TYR C O 1
ATOM 1390 N N . ASN C 1 36 ? 5.883 -35.547 1.505 1.00 7.38 94 ASN C N 1
ATOM 1391 C CA . ASN C 1 36 ? 4.620 -35.135 0.923 1.00 7.89 94 ASN C CA 1
ATOM 1392 C C . ASN C 1 36 ? 4.826 -33.987 -0.077 1.00 8.28 94 ASN C C 1
ATOM 1393 O O . ASN C 1 36 ? 5.953 -33.587 -0.375 1.00 9.25 94 ASN C O 1
ATOM 1404 N N . HIS C 1 37 ? 3.734 -33.453 -0.609 1.00 8.11 95 HIS C N 1
ATOM 1405 C CA . HIS C 1 37 ? 3.850 -32.551 -1.740 1.00 9.44 95 HIS C CA 1
ATOM 1406 C C . HIS C 1 37 ? 4.559 -31.228 -1.423 1.00 9.98 95 HIS C C 1
ATOM 1407 O O . HIS C 1 37 ? 5.175 -30.647 -2.317 1.00 11.07 95 HIS C O 1
ATOM 1422 N N . ASN C 1 38 ? 4.478 -30.770 -0.166 1.00 9.91 96 ASN C N 1
ATOM 1423 C CA . ASN C 1 38 ? 5.095 -29.501 0.228 1.00 10.70 96 ASN C CA 1
ATOM 1424 C C . ASN C 1 38 ? 6.321 -29.695 1.099 1.00 11.39 96 ASN C C 1
ATOM 1425 O O . ASN C 1 38 ? 6.890 -28.738 1.573 1.00 12.71 96 ASN C O 1
ATOM 1436 N N . GLY C 1 39 ? 6.720 -30.944 1.313 1.00 10.22 97 GLY C N 1
ATOM 1437 C CA . GLY C 1 39 ? 7.926 -31.247 2.069 1.00 10.97 97 GLY C CA 1
ATOM 1438 C C . GLY C 1 39 ? 7.819 -31.212 3.582 1.00 8.98 97 GLY C C 1
ATOM 1439 O O . GLY C 1 39 ? 8.795 -31.517 4.259 1.00 10.69 97 GLY C O 1
ATOM 1443 N N . GLU C 1 40 ? 6.669 -30.834 4.124 1.00 9.51 98 GLU C N 1
ATOM 1444 C CA . GLU C 1 40 ? 6.565 -30.683 5.573 1.00 9.35 98 GLU C CA 1
ATOM 1445 C C . GLU C 1 40 ? 6.430 -31.986 6.326 1.00 7.51 98 GLU C C 1
ATOM 1446 O O . GLU C 1 40 ? 6.743 -32.025 7.525 1.00 7.25 98 GLU C O 1
ATOM 1458 N N . TRP C 1 41 ? 5.968 -33.024 5.648 1.00 7.03 99 TRP C N 1
ATOM 1459 C CA . TRP C 1 41 ? 5.853 -34.354 6.205 1.00 7.10 99 TRP C CA 1
ATOM 1460 C C . TRP C 1 41 ? 6.786 -35.319 5.467 1.00 6.56 99 TRP C C 1
ATOM 1461 O O . TRP C 1 41 ? 7.031 -35.183 4.259 1.00 6.98 99 TRP C O 1
ATOM 1482 N N . CYS C 1 42 ? 7.287 -36.292 6.209 1.00 6.42 100 CYS C N 1
ATOM 1483 C CA . CYS C 1 42 ? 8.274 -37.240 5.749 1.00 6.72 100 CYS C CA 1
ATOM 1484 C C . CYS C 1 42 ? 7.796 -38.657 6.063 1.00 6.55 100 CYS C C 1
ATOM 1485 O O . CYS C 1 42 ? 7.348 -38.927 7.181 1.00 6.96 100 CYS C O 1
ATOM 1493 N N . GLU C 1 43 ? 7.860 -39.552 5.088 1.00 6.84 101 GLU C N 1
ATOM 1494 C CA . GLU C 1 43 ? 7.491 -40.942 5.307 1.00 7.19 101 GLU C CA 1
ATOM 1495 C C . GLU C 1 43 ? 8.751 -41.696 5.673 1.00 7.17 101 GLU C C 1
ATOM 1496 O O . GLU C 1 43 ? 9.697 -41.754 4.876 1.00 8.84 101 GLU C O 1
ATOM 1508 N N . ALA C 1 44 ? 8.763 -42.237 6.895 1.00 7.45 102 ALA C N 1
ATOM 1509 C CA . ALA C 1 44 ? 9.943 -42.836 7.501 1.00 8.69 102 ALA C CA 1
ATOM 1510 C C . ALA C 1 44 ? 9.662 -44.250 7.971 1.00 7.26 102 ALA C C 1
ATOM 1511 O O . ALA C 1 44 ? 8.515 -44.618 8.236 1.00 7.58 102 ALA C O 1
ATOM 1518 N N . GLN C 1 45 ? 10.745 -45.010 8.105 1.00 7.22 103 GLN C N 1
ATOM 1519 C CA . GLN C 1 45 ? 10.740 -46.348 8.658 1.00 7.24 103 GLN C CA 1
ATOM 1520 C C . GLN C 1 45 ? 11.571 -46.380 9.926 1.00 7.86 103 GLN C C 1
ATOM 1521 O O . GLN C 1 45 ? 12.706 -45.883 9.950 1.00 8.66 103 GLN C O 1
ATOM 1535 N N . THR C 1 46 ? 11.008 -46.981 10.975 1.00 8.16 104 THR C N 1
ATOM 1536 C CA . THR C 1 46 ? 11.727 -47.239 12.212 1.00 9.31 104 THR C CA 1
ATOM 1537 C C . THR C 1 46 ? 11.427 -48.671 12.637 1.00 10.09 104 THR C C 1
ATOM 1538 O O . THR C 1 46 ? 10.700 -49.414 11.966 1.00 9.80 104 THR C O 1
ATOM 1549 N N . LYS C 1 47 ? 11.968 -49.056 13.775 1.00 10.62 105 LYS C N 1
ATOM 1550 C CA . LYS C 1 47 ? 11.692 -50.384 14.295 1.00 12.44 105 LYS C CA 1
ATOM 1551 C C . LYS C 1 47 ? 10.200 -50.598 14.543 1.00 11.21 105 LYS C C 1
ATOM 1552 O O . LYS C 1 47 ? 9.749 -51.740 14.637 1.00 12.00 105 LYS C O 1
ATOM 1558 N N . ASN C 1 48 ? 9.442 -49.532 14.720 1.00 10.33 106 ASN C N 1
ATOM 1559 C CA . ASN C 1 48 ? 8.029 -49.639 15.042 1.00 10.28 106 ASN C CA 1
ATOM 1560 C C . ASN C 1 48 ? 7.098 -49.605 13.845 1.00 10.86 106 ASN C C 1
ATOM 1561 O O . ASN C 1 48 ? 5.868 -49.675 14.026 1.00 13.66 106 ASN C O 1
ATOM 1572 N N . GLY C 1 49 ? 7.650 -49.500 12.638 1.00 9.90 107 GLY C N 1
ATOM 1573 C CA . GLY C 1 49 ? 6.831 -49.518 11.442 1.00 9.27 107 GLY C CA 1
ATOM 1574 C C . GLY C 1 49 ? 7.184 -48.392 10.495 1.00 8.00 107 GLY C C 1
ATOM 1575 O O . GLY C 1 49 ? 8.346 -47.989 10.396 1.00 9.11 107 GLY C O 1
ATOM 1579 N N . GLN C 1 50 ? 6.166 -47.904 9.799 1.00 8.32 108 GLN C N 1
ATOM 1580 C CA . GLN C 1 50 ? 6.358 -46.951 8.723 1.00 8.44 108 GLN C CA 1
ATOM 1581 C C . GLN C 1 50 ? 5.203 -45.978 8.731 1.00 8.31 108 GLN C C 1
ATOM 1582 O O . GLN C 1 50 ? 4.051 -46.381 8.892 1.00 11.09 108 GLN C O 1
ATOM 1596 N N . GLY C 1 51 ? 5.510 -44.696 8.566 1.00 7.13 109 GLY C N 1
ATOM 1597 C CA . GLY C 1 51 ? 4.462 -43.695 8.484 1.00 7.48 109 GLY C CA 1
ATOM 1598 C C . GLY C 1 51 ? 5.049 -42.303 8.481 1.00 6.38 109 GLY C C 1
ATOM 1599 O O . GLY C 1 51 ? 6.264 -42.097 8.378 1.00 8.21 109 GLY C O 1
ATOM 1603 N N . TRP C 1 52 ? 4.159 -41.333 8.590 1.00 6.49 110 TRP C N 1
ATOM 1604 C CA . TRP C 1 52 ? 4.508 -39.933 8.403 1.00 6.29 110 TRP C CA 1
ATOM 1605 C C . TRP C 1 52 ? 4.925 -39.287 9.716 1.00 5.93 110 TRP C C 1
ATOM 1606 O O . TRP C 1 52 ? 4.267 -39.451 10.751 1.00 6.31 110 TRP C O 1
ATOM 1627 N N . VAL C 1 53 ? 5.994 -38.498 9.632 1.00 5.41 111 VAL C N 1
ATOM 1628 C CA . VAL C 1 53 ? 6.540 -37.761 10.757 1.00 5.47 111 VAL C CA 1
ATOM 1629 C C . VAL C 1 53 ? 6.889 -36.359 10.256 1.00 5.49 111 VAL C C 1
ATOM 1630 O O . VAL C 1 53 ? 7.063 -36.148 9.054 1.00 5.89 111 VAL C O 1
ATOM 1643 N N . PRO C 1 54 ? 7.021 -35.370 11.141 1.00 5.16 112 PRO C N 1
ATOM 1644 C CA . PRO C 1 54 ? 7.387 -34.042 10.657 1.00 5.99 112 PRO C CA 1
ATOM 1645 C C . PRO C 1 54 ? 8.794 -34.042 10.052 1.00 5.71 112 PRO C C 1
ATOM 1646 O O . PRO C 1 54 ? 9.730 -34.554 10.673 1.00 6.31 112 PRO C O 1
ATOM 1657 N N . SER C 1 55 ? 8.968 -33.439 8.874 1.00 6.51 113 SER C N 1
ATOM 1658 C CA . SER C 1 55 ? 10.272 -33.447 8.243 1.00 7.17 113 SER C CA 1
ATOM 1659 C C . SER C 1 55 ? 11.346 -32.773 9.096 1.00 7.11 113 SER C C 1
ATOM 1660 O O . SER C 1 55 ? 12.508 -33.183 9.068 1.00 8.84 113 SER C O 1
ATOM 1668 N N . ASN C 1 56 ? 10.986 -31.730 9.842 1.00 6.24 114 ASN C N 1
ATOM 1669 C CA . ASN C 1 56 ? 11.969 -31.030 10.654 1.00 7.68 114 ASN C CA 1
ATOM 1670 C C . ASN C 1 56 ? 12.113 -31.622 12.071 1.00 6.98 114 ASN C C 1
ATOM 1671 O O . ASN C 1 56 ? 12.740 -31.019 12.922 1.00 8.51 114 ASN C O 1
ATOM 1678 N N . TYR C 1 57 ? 11.589 -32.832 12.286 1.00 5.65 115 TYR C N 1
ATOM 1679 C CA . TYR C 1 57 ? 11.820 -33.563 13.527 1.00 5.74 115 TYR C CA 1
ATOM 1680 C C . TYR C 1 57 ? 12.949 -34.591 13.392 1.00 6.13 115 TYR C C 1
ATOM 1681 O O . TYR C 1 57 ? 13.214 -35.312 14.340 1.00 7.02 115 TYR C O 1
ATOM 1699 N N . ILE C 1 58 ? 13.620 -34.650 12.239 1.00 6.34 116 ILE C N 1
ATOM 1700 C CA . ILE C 1 58 ? 14.689 -35.610 11.999 1.00 6.41 116 ILE C CA 1
ATOM 1701 C C . ILE C 1 58 ? 15.861 -34.931 11.299 1.00 7.25 116 ILE C C 1
ATOM 1702 O O . ILE C 1 58 ? 15.700 -33.862 10.712 1.00 8.50 116 ILE C O 1
ATOM 1718 N N . THR C 1 59 ? 17.031 -35.561 11.367 1.00 7.20 117 THR C N 1
ATOM 1719 C CA . THR C 1 59 ? 18.228 -35.005 10.746 1.00 7.85 117 THR C CA 1
ATOM 1720 C C . THR C 1 59 ? 19.182 -36.126 10.370 1.00 7.55 117 THR C C 1
ATOM 1721 O O . THR C 1 59 ? 19.200 -37.172 11.005 1.00 7.98 117 THR C O 1
ATOM 1732 N N . PRO C 1 60 ? 20.008 -35.915 9.335 1.00 8.35 118 PRO C N 1
ATOM 1733 C CA . PRO C 1 60 ? 20.929 -36.985 8.938 1.00 9.49 118 PRO C CA 1
ATOM 1734 C C . PRO C 1 60 ? 21.998 -37.274 9.983 1.00 9.39 118 PRO C C 1
ATOM 1735 O O . PRO C 1 60 ? 22.451 -36.393 10.720 1.00 10.41 118 PRO C O 1
ATOM 1746 N N . VAL C 1 61 ? 22.448 -38.522 9.994 1.00 10.31 119 VAL C N 1
ATOM 1747 C CA . VAL C 1 61 ? 23.636 -38.894 10.753 1.00 12.47 119 VAL C CA 1
ATOM 1748 C C . VAL C 1 61 ? 24.601 -39.600 9.801 1.00 14.80 119 VAL C C 1
ATOM 1749 O O . VAL C 1 61 ? 24.180 -40.435 9.000 1.00 16.90 119 VAL C O 1
ATOM 1762 N N . ASN C 1 62 ? 25.886 -39.252 9.868 1.00 18.15 120 ASN C N 1
ATOM 1763 C CA . ASN C 1 62 ? 26.866 -39.788 8.928 1.00 23.12 120 ASN C CA 1
ATOM 1764 C C . ASN C 1 62 ? 27.357 -41.151 9.400 1.00 25.74 120 ASN C C 1
ATOM 1765 O O . ASN C 1 62 ? 26.962 -41.628 10.467 1.00 28.97 120 ASN C O 1
ATOM 1779 N N . ALA D 2 2 ? -0.253 -38.690 3.215 1.00 9.15 1 ALA D N 1
ATOM 1780 C CA . ALA D 2 2 ? 0.253 -37.778 4.227 1.00 10.27 1 ALA D CA 1
ATOM 1781 C C . ALA D 2 2 ? -0.917 -37.017 4.840 1.00 10.45 1 ALA D C 1
ATOM 1782 O O . ALA D 2 2 ? -1.897 -36.722 4.188 1.00 12.09 1 ALA D O 1
ATOM 1789 N N . PRO D 2 3 ? -0.726 -36.513 6.072 1.00 11.15 2 PRO D N 1
ATOM 1790 C CA . PRO D 2 3 ? -1.753 -35.613 6.618 1.00 12.67 2 PRO D CA 1
ATOM 1791 C C . PRO D 2 3 ? -1.911 -34.329 5.797 1.00 12.03 2 PRO D C 1
ATOM 1792 O O . PRO D 2 3 ? -0.935 -33.831 5.252 1.00 12.65 2 PRO D O 1
ATOM 1803 N N . THR D 2 4 ? -3.120 -33.770 5.761 1.00 14.36 3 THR D N 1
ATOM 1804 C CA . THR D 2 4 ? -3.353 -32.517 5.045 1.00 16.89 3 THR D CA 1
ATOM 1805 C C . THR D 2 4 ? -3.305 -31.294 5.955 1.00 15.73 3 THR D C 1
ATOM 1806 O O . THR D 2 4 ? -3.419 -30.162 5.483 1.00 18.87 3 THR D O 1
ATOM 1817 N N . TYR D 2 5 ? -3.098 -31.527 7.247 1.00 14.22 4 TYR D N 1
ATOM 1818 C CA . TYR D 2 5 ? -2.859 -30.449 8.190 1.00 14.29 4 TYR D CA 1
ATOM 1819 C C . TYR D 2 5 ? -1.357 -30.363 8.440 1.00 12.91 4 TYR D C 1
ATOM 1820 O O . TYR D 2 5 ? -0.618 -31.339 8.235 1.00 13.22 4 TYR D O 1
ATOM 1838 N N . PRO D 2 6 ? -0.886 -29.198 8.878 1.00 12.82 5 PRO D N 1
ATOM 1839 C CA . PRO D 2 6 ? 0.547 -29.076 9.102 1.00 12.62 5 PRO D CA 1
ATOM 1840 C C . PRO D 2 6 ? 0.989 -29.876 10.317 1.00 10.86 5 PRO D C 1
ATOM 1841 O O . PRO D 2 6 ? 0.216 -30.102 11.245 1.00 11.78 5 PRO D O 1
ATOM 1852 N N . PRO D 2 7 ? 2.245 -30.320 10.324 1.00 9.77 6 PRO D N 1
ATOM 1853 C CA . PRO D 2 7 ? 2.795 -30.979 11.502 1.00 8.61 6 PRO D CA 1
ATOM 1854 C C . PRO D 2 7 ? 2.944 -29.994 12.658 1.00 9.32 6 PRO D C 1
ATOM 1855 O O . PRO D 2 7 ? 2.953 -28.775 12.469 1.00 9.56 6 PRO D O 1
ATOM 1866 N N . PRO D 2 8 ? 3.081 -30.524 13.866 1.00 8.71 7 PRO D N 1
ATOM 1867 C CA . PRO D 2 8 ? 3.360 -29.641 14.993 1.00 8.59 7 PRO D CA 1
ATOM 1868 C C . PRO D 2 8 ? 4.694 -28.939 14.797 1.00 8.84 7 PRO D C 1
ATOM 1869 O O . PRO D 2 8 ? 5.625 -29.474 14.181 1.00 9.42 7 PRO D O 1
ATOM 1880 N N . LEU D 2 9 ? 4.791 -27.731 15.335 1.00 9.03 8 LEU D N 1
ATOM 1881 C CA . LEU D 2 9 ? 6.048 -27.012 15.309 1.00 9.74 8 LEU D CA 1
ATOM 1882 C C . LEU D 2 9 ? 7.091 -27.750 16.136 1.00 9.83 8 LEU D C 1
ATOM 1883 O O . LEU D 2 9 ? 6.754 -28.463 17.076 1.00 11.07 8 LEU D O 1
ATOM 1899 N N . PRO D 2 10 ? 8.371 -27.578 15.790 1.00 11.06 9 PRO D N 1
ATOM 1900 C CA . PRO D 2 10 ? 9.410 -28.034 16.710 1.00 13.24 9 PRO D CA 1
ATOM 1901 C C . PRO D 2 10 ? 9.216 -27.416 18.076 1.00 13.46 9 PRO D C 1
ATOM 1902 O O . PRO D 2 10 ? 8.823 -26.254 18.184 1.00 17.10 9 PRO D O 1
ATOM 1913 N N . PRO D 2 11 ? 9.477 -28.208 19.126 1.00 14.13 10 PRO D N 1
ATOM 1914 C CA . PRO D 2 11 ? 9.235 -27.770 20.504 1.00 16.44 10 PRO D CA 1
ATOM 1915 C C . PRO D 2 11 ? 10.288 -26.812 20.972 1.00 17.46 10 PRO D C 1
ATOM 1916 O O . PRO D 2 11 ? 11.409 -26.916 20.469 1.00 17.96 10 PRO D O 1
ATOM 1928 N N . ASP E 1 4 ? 27.506 -7.444 -10.168 1.00 29.53 62 ASP E N 1
ATOM 1929 C CA . ASP E 1 4 ? 27.982 -8.619 -10.893 1.00 26.86 62 ASP E CA 1
ATOM 1930 C C . ASP E 1 4 ? 26.827 -9.564 -11.177 1.00 20.33 62 ASP E C 1
ATOM 1931 O O . ASP E 1 4 ? 26.062 -9.880 -10.274 1.00 18.87 62 ASP E O 1
ATOM 1936 N N . PRO E 1 5 ? 26.691 -10.030 -12.429 1.00 19.07 63 PRO E N 1
ATOM 1937 C CA . PRO E 1 5 ? 25.551 -10.918 -12.687 1.00 16.21 63 PRO E CA 1
ATOM 1938 C C . PRO E 1 5 ? 25.613 -12.234 -11.924 1.00 13.49 63 PRO E C 1
ATOM 1939 O O . PRO E 1 5 ? 24.552 -12.852 -11.710 1.00 14.03 63 PRO E O 1
ATOM 1943 N N . ASN E 1 6 ? 26.806 -12.644 -11.510 1.00 12.38 64 ASN E N 1
ATOM 1944 C CA . ASN E 1 6 ? 26.967 -13.926 -10.858 1.00 12.74 64 ASN E CA 1
ATOM 1945 C C . ASN E 1 6 ? 27.140 -13.759 -9.351 1.00 10.50 64 ASN E C 1
ATOM 1946 O O . ASN E 1 6 ? 27.752 -14.625 -8.709 1.00 11.25 64 ASN E O 1
ATOM 1952 N N . LEU E 1 7 ? 26.549 -12.697 -8.773 1.00 9.55 65 LEU E N 1
ATOM 1953 C CA . LEU E 1 7 ? 26.583 -12.470 -7.316 1.00 9.91 65 LEU E CA 1
ATOM 1954 C C . LEU E 1 7 ? 25.540 -13.335 -6.637 1.00 8.15 65 LEU E C 1
ATOM 1955 O O . LEU E 1 7 ? 24.366 -13.345 -7.004 1.00 8.98 65 LEU E O 1
ATOM 1971 N N . PHE E 1 8 ? 26.014 -14.103 -5.678 1.00 7.45 66 PHE E N 1
ATOM 1972 C CA . PHE E 1 8 ? 25.193 -14.978 -4.864 1.00 7.20 66 PHE E CA 1
ATOM 1973 C C . PHE E 1 8 ? 25.385 -14.638 -3.379 1.00 7.00 66 PHE E C 1
ATOM 1974 O O . PHE E 1 8 ? 26.359 -13.968 -3.018 1.00 7.29 66 PHE E O 1
ATOM 1991 N N . VAL E 1 9 ? 24.460 -15.112 -2.546 1.00 6.43 67 VAL E N 1
ATOM 1992 C CA A VAL E 1 9 ? 24.595 -15.021 -1.091 0.59 7.33 67 VAL E CA 1
ATOM 1993 C CA B VAL E 1 9 ? 24.587 -15.038 -1.093 0.41 7.75 67 VAL E CA 1
ATOM 1994 C C . VAL E 1 9 ? 24.546 -16.434 -0.500 1.00 6.15 67 VAL E C 1
ATOM 1995 O O . VAL E 1 9 ? 23.818 -17.300 -0.996 1.00 7.29 67 VAL E O 1
ATOM 2018 N N . ALA E 1 10 ? 25.331 -16.655 0.554 1.00 6.05 68 ALA E N 1
ATOM 2019 C CA . ALA E 1 10 ? 25.317 -17.918 1.262 1.00 6.20 68 ALA E CA 1
ATOM 2020 C C . ALA E 1 10 ? 24.093 -17.984 2.174 1.00 5.91 68 ALA E C 1
ATOM 2021 O O . ALA E 1 10 ? 23.886 -17.124 3.043 1.00 6.52 68 ALA E O 1
ATOM 2028 N N . LEU E 1 11 ? 23.287 -19.017 1.973 1.00 6.22 69 LEU E N 1
ATOM 2029 C CA . LEU E 1 11 ? 22.104 -19.277 2.818 1.00 6.91 69 LEU E CA 1
ATOM 2030 C C . LEU E 1 11 ? 22.491 -19.844 4.177 1.00 6.35 69 LEU E C 1
ATOM 2031 O O . LEU E 1 11 ? 21.825 -19.586 5.176 1.00 7.24 69 LEU E O 1
ATOM 2047 N N . TYR E 1 12 ? 23.548 -20.658 4.191 1.00 6.51 70 TYR E N 1
ATOM 2048 C CA . TYR E 1 12 ? 23.946 -21.406 5.378 1.00 6.99 70 TYR E CA 1
ATOM 2049 C C . TYR E 1 12 ? 25.457 -21.507 5.434 1.00 6.61 70 TYR E C 1
ATOM 2050 O O . TYR E 1 12 ? 26.120 -21.470 4.405 1.00 7.61 70 TYR E O 1
ATOM 2068 N N . ASP E 1 13 ? 25.983 -21.684 6.642 1.00 6.19 71 ASP E N 1
ATOM 2069 C CA . ASP E 1 13 ? 27.394 -22.041 6.779 1.00 6.01 71 ASP E CA 1
ATOM 2070 C C . ASP E 1 13 ? 27.655 -23.386 6.099 1.00 5.69 71 ASP E C 1
ATOM 2071 O O . ASP E 1 13 ? 26.813 -24.289 6.111 1.00 6.42 71 ASP E O 1
ATOM 2080 N N . PHE E 1 14 ? 28.861 -23.536 5.571 1.00 6.09 72 PHE E N 1
ATOM 2081 C CA . PHE E 1 14 ? 29.367 -24.800 5.039 1.00 6.07 72 PHE E CA 1
ATOM 2082 C C . PHE E 1 14 ? 30.859 -24.868 5.373 1.00 6.58 72 PHE E C 1
ATOM 2083 O O . PHE E 1 14 ? 31.621 -23.938 5.049 1.00 6.81 72 PHE E O 1
ATOM 2100 N N . VAL E 1 15 ? 31.249 -25.961 6.020 1.00 6.60 73 VAL E N 1
ATOM 2101 C CA . VAL E 1 15 ? 32.627 -26.192 6.405 1.00 6.90 73 VAL E CA 1
ATOM 2102 C C . VAL E 1 15 ? 33.300 -27.039 5.351 1.00 8.60 73 VAL E C 1
ATOM 2103 O O . VAL E 1 15 ? 32.833 -28.136 5.022 1.00 11.27 73 VAL E O 1
ATOM 2116 N N . ALA E 1 16 ? 34.412 -26.562 4.826 1.00 8.36 74 ALA E N 1
ATOM 2117 C CA . ALA E 1 16 ? 35.076 -27.329 3.784 1.00 11.10 74 ALA E CA 1
ATOM 2118 C C . ALA E 1 16 ? 35.288 -28.791 4.235 1.00 13.45 74 ALA E C 1
ATOM 2119 O O . ALA E 1 16 ? 35.545 -29.061 5.415 1.00 15.93 74 ALA E O 1
ATOM 2126 N N . SER E 1 17 ? 35.144 -29.729 3.289 1.00 14.67 75 SER E N 1
ATOM 2127 C CA . SER E 1 17 ? 35.349 -31.155 3.527 1.00 15.09 75 SER E CA 1
ATOM 2128 C C . SER E 1 17 ? 36.531 -31.653 2.703 1.00 14.24 75 SER E C 1
ATOM 2129 O O . SER E 1 17 ? 36.612 -32.841 2.371 1.00 17.64 75 SER E O 1
ATOM 2132 N N . GLY E 1 18 ? 37.473 -30.767 2.380 1.00 14.75 76 GLY E N 1
ATOM 2133 C CA . GLY E 1 18 ? 38.544 -31.110 1.462 1.00 15.56 76 GLY E CA 1
ATOM 2134 C C . GLY E 1 18 ? 38.030 -31.192 0.034 1.00 13.20 76 GLY E C 1
ATOM 2135 O O . GLY E 1 18 ? 36.976 -30.681 -0.294 1.00 16.66 76 GLY E O 1
ATOM 2136 N N . ASP E 1 19 ? 38.789 -31.873 -0.827 1.00 15.82 77 ASP E N 1
ATOM 2137 C CA . ASP E 1 19 ? 38.359 -32.051 -2.206 1.00 16.38 77 ASP E CA 1
ATOM 2138 C C . ASP E 1 19 ? 38.032 -30.722 -2.911 1.00 15.16 77 ASP E C 1
ATOM 2139 O O . ASP E 1 19 ? 37.056 -30.629 -3.665 1.00 18.50 77 ASP E O 1
ATOM 2144 N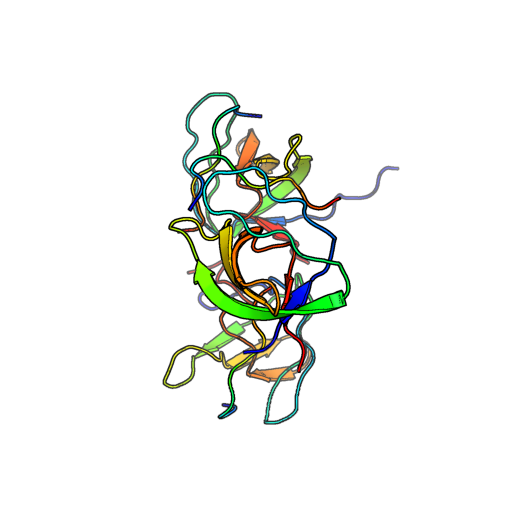 N . ASN E 1 20 ? 38.881 -29.720 -2.675 1.00 17.06 78 ASN E N 1
ATOM 2145 C CA . ASN 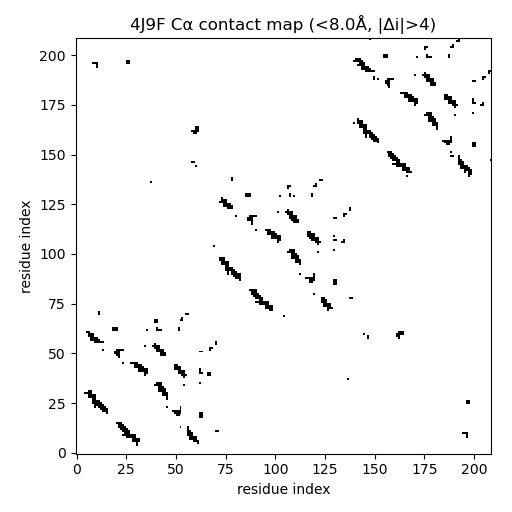E 1 20 ? 38.782 -28.390 -3.289 1.00 16.00 78 ASN E CA 1
ATOM 2146 C C . ASN E 1 20 ? 37.510 -27.660 -2.921 1.00 12.93 78 ASN E C 1
ATOM 2147 O O . ASN E 1 20 ? 36.988 -26.909 -3.699 1.00 11.62 78 ASN E O 1
ATOM 2152 N N . THR E 1 21 ? 37.008 -27.914 -1.721 1.00 14.51 79 THR E N 1
ATOM 2153 C CA . THR E 1 21 ? 35.838 -27.205 -1.232 1.00 13.50 79 THR E CA 1
ATOM 2154 C C . THR E 1 21 ? 36.263 -25.919 -0.503 1.00 11.08 79 THR E C 1
ATOM 2155 O O . THR E 1 21 ? 37.421 -25.737 -0.138 1.00 14.04 79 THR E O 1
ATOM 2159 N N . LEU E 1 22 ? 35.307 -25.022 -0.291 1.00 9.17 80 LEU E N 1
ATOM 2160 C CA . LEU E 1 22 ? 35.550 -23.701 0.310 1.00 7.95 80 LEU E CA 1
ATOM 2161 C C . LEU E 1 22 ? 34.581 -23.477 1.451 1.00 7.32 80 LEU E C 1
ATOM 2162 O O . LEU E 1 22 ? 33.370 -23.620 1.272 1.00 7.70 80 LEU E O 1
ATOM 2178 N N . SER E 1 23 ? 35.096 -23.142 2.631 1.00 7.33 81 SER E N 1
ATOM 2179 C CA . SER E 1 23 ? 34.214 -22.774 3.733 1.00 7.07 81 SER E CA 1
ATOM 2180 C C . SER E 1 23 ? 33.539 -21.442 3.472 1.00 6.93 81 SER E C 1
ATOM 2181 O O . SER E 1 23 ? 34.198 -20.502 3.036 1.00 7.78 81 SER E O 1
ATOM 2189 N N . ILE E 1 24 ? 32.236 -21.385 3.750 1.00 6.06 82 ILE E N 1
ATOM 2190 C CA . ILE E 1 24 ? 31.455 -20.157 3.603 1.00 5.90 82 ILE E CA 1
ATOM 2191 C C . ILE E 1 24 ? 30.582 -19.996 4.844 1.00 5.97 82 ILE E C 1
ATOM 2192 O O . ILE E 1 24 ? 30.246 -20.964 5.508 1.00 6.03 82 ILE E O 1
ATOM 2208 N N . THR E 1 25 ? 30.245 -18.754 5.150 1.00 6.44 83 THR E N 1
ATOM 2209 C CA . THR E 1 25 ? 29.418 -18.396 6.289 1.00 6.82 83 THR E CA 1
ATOM 2210 C C . THR E 1 25 ? 28.136 -17.769 5.798 1.00 6.54 83 THR E C 1
ATOM 2211 O O . THR E 1 25 ? 28.131 -16.969 4.873 1.00 7.07 83 THR E O 1
ATOM 2222 N N . LYS E 1 26 ? 27.047 -18.148 6.451 1.00 6.61 84 LYS E N 1
ATOM 2223 C CA . LYS E 1 26 ? 25.734 -17.587 6.188 1.00 6.72 84 LYS E CA 1
ATOM 2224 C C . LYS E 1 26 ? 25.836 -16.064 6.055 1.00 6.53 84 LYS E C 1
ATOM 2225 O O . LYS E 1 26 ? 26.351 -15.403 6.949 1.00 7.66 84 LYS E O 1
ATOM 2231 N N . GLY E 1 27 ? 25.294 -15.520 4.970 1.00 6.34 85 GLY E N 1
ATOM 2232 C CA . GLY E 1 27 ? 25.289 -14.082 4.748 1.00 7.14 85 GLY E CA 1
ATOM 2233 C C . GLY E 1 27 ? 26.398 -13.539 3.860 1.00 6.57 85 GLY E C 1
ATOM 2234 O O . GLY E 1 27 ? 26.321 -12.406 3.407 1.00 7.99 85 GLY E O 1
ATOM 2238 N N . GLU E 1 28 ? 27.434 -14.336 3.624 1.00 7.49 86 GLU E N 1
ATOM 2239 C CA . GLU E 1 28 ? 28.555 -13.955 2.805 1.00 8.94 86 GLU E CA 1
ATOM 2240 C C . GLU E 1 28 ? 28.163 -13.860 1.334 1.00 7.59 86 GLU E C 1
ATOM 2241 O O . GLU E 1 28 ? 27.351 -14.648 0.852 1.00 7.97 86 GLU E O 1
ATOM 2247 N N . LYS E 1 29 ? 28.793 -12.926 0.626 1.00 7.93 87 LYS E N 1
ATOM 2248 C CA . LYS E 1 29 ? 28.621 -12.811 -0.813 1.00 8.66 87 LYS E CA 1
ATOM 2249 C C . LYS E 1 29 ? 29.654 -13.695 -1.548 1.00 7.67 87 LYS E C 1
ATOM 2250 O O . LYS E 1 29 ? 30.802 -13.839 -1.116 1.00 9.11 87 LYS E O 1
ATOM 2256 N N . LEU E 1 30 ? 29.223 -14.260 -2.679 1.00 6.99 88 LEU E N 1
ATOM 2257 C CA . LEU E 1 30 ? 30.082 -15.065 -3.524 1.00 7.27 88 LEU E CA 1
ATOM 2258 C C . LEU E 1 30 ? 29.914 -14.674 -4.980 1.00 8.06 88 LEU E C 1
ATOM 2259 O O . LEU E 1 30 ? 28.846 -14.210 -5.386 1.00 8.97 88 LEU E O 1
ATOM 2275 N N . ARG E 1 31 ? 30.953 -14.912 -5.771 1.00 7.52 89 ARG E N 1
ATOM 2276 C CA . ARG E 1 31 ? 30.837 -14.859 -7.225 1.00 9.35 89 ARG E CA 1
ATOM 2277 C C . ARG E 1 31 ? 30.946 -16.281 -7.735 1.00 8.82 89 ARG E C 1
ATOM 2278 O O . ARG E 1 31 ? 31.920 -16.983 -7.448 1.00 10.78 89 ARG E O 1
ATOM 2286 N N . VAL E 1 32 ? 29.932 -16.728 -8.460 1.00 8.74 90 VAL E N 1
ATOM 2287 C CA . VAL E 1 32 ? 29.880 -18.102 -8.910 1.00 8.84 90 VAL E CA 1
ATOM 2288 C C . VAL E 1 32 ? 30.505 -18.259 -10.286 1.00 9.32 90 VAL E C 1
ATOM 2289 O O . VAL E 1 32 ? 30.135 -17.557 -11.226 1.00 12.35 90 VAL E O 1
ATOM 2302 N N . LEU E 1 33 ? 31.452 -19.197 -10.383 1.00 7.58 91 LEU E N 1
ATOM 2303 C CA . LEU E 1 33 ? 32.086 -19.542 -11.648 1.00 8.45 91 LEU E CA 1
ATOM 2304 C C . LEU E 1 33 ? 31.251 -20.551 -12.433 1.00 8.64 91 LEU E C 1
ATOM 2305 O O . LEU E 1 33 ? 31.162 -20.486 -13.664 1.00 8.99 91 LEU E O 1
ATOM 2321 N N . GLY E 1 34 ? 30.626 -21.495 -11.740 1.00 8.51 92 GLY E N 1
ATOM 2322 C CA . GLY E 1 34 ? 29.755 -22.462 -12.391 1.00 8.81 92 GLY E CA 1
ATOM 2323 C C . GLY E 1 34 ? 29.358 -23.611 -11.496 1.00 8.25 92 GLY E C 1
ATOM 2324 O O . GLY E 1 34 ? 29.534 -23.545 -10.269 1.00 8.50 92 GLY E O 1
ATOM 2328 N N . TYR E 1 35 ? 28.812 -24.642 -12.133 1.00 7.84 93 TYR E N 1
ATOM 2329 C CA . TYR E 1 35 ? 28.275 -25.823 -11.498 1.00 8.18 93 TYR E CA 1
ATOM 2330 C C . TYR E 1 35 ? 28.945 -27.051 -12.080 1.00 8.23 93 TYR E C 1
ATOM 2331 O O . TYR E 1 35 ? 29.409 -27.048 -13.230 1.00 8.83 93 TYR E O 1
ATOM 2349 N N . ASN E 1 36 ? 28.967 -28.120 -11.287 1.00 8.04 94 ASN E N 1
ATOM 2350 C CA . ASN E 1 36 ? 29.450 -29.408 -11.771 1.00 8.01 94 ASN E CA 1
ATOM 2351 C C . ASN E 1 36 ? 28.400 -30.123 -12.631 1.00 10.25 94 ASN E C 1
ATOM 2352 O O . ASN E 1 36 ? 27.345 -29.578 -12.934 1.00 10.80 94 ASN E O 1
ATOM 2363 N N . HIS E 1 37 ? 28.721 -31.346 -13.041 1.00 11.17 95 HIS E N 1
ATOM 2364 C CA . HIS E 1 37 ? 27.965 -32.032 -14.090 1.00 11.64 95 HIS E CA 1
ATOM 2365 C C . HIS E 1 37 ? 26.502 -32.281 -13.694 1.00 12.76 95 HIS E C 1
ATOM 2366 O O . HIS E 1 37 ? 25.626 -32.255 -14.552 1.00 15.72 95 HIS E O 1
ATOM 2381 N N . ASN E 1 38 ? 26.244 -32.538 -12.412 1.00 13.01 96 ASN E N 1
ATOM 2382 C CA . ASN E 1 38 ? 24.890 -32.843 -11.958 1.00 13.73 96 ASN E CA 1
ATOM 2383 C C . ASN E 1 38 ? 24.263 -31.690 -11.188 1.00 12.54 96 ASN E C 1
ATOM 2384 O O . ASN E 1 38 ? 23.172 -31.827 -10.639 1.00 14.85 96 ASN E O 1
ATOM 2395 N N . GLY E 1 39 ? 24.940 -30.546 -11.158 1.00 10.71 97 GLY E N 1
ATOM 2396 C CA . GLY E 1 39 ? 24.381 -29.370 -10.516 1.00 11.17 97 GLY E CA 1
ATOM 2397 C C . GLY E 1 39 ? 24.421 -29.333 -8.993 1.00 10.38 97 GLY E C 1
ATOM 2398 O O . GLY E 1 39 ? 23.953 -28.360 -8.415 1.00 11.53 97 GLY E O 1
ATOM 2402 N N . GLU E 1 40 ? 24.972 -30.359 -8.352 1.00 10.44 98 GLU E N 1
ATOM 2403 C CA . GLU E 1 40 ? 24.946 -30.446 -6.887 1.00 10.66 98 GLU E CA 1
ATOM 2404 C C . GLU E 1 40 ? 25.994 -29.596 -6.207 1.00 9.45 98 GLU E C 1
ATOM 2405 O O . GLU E 1 40 ? 25.818 -29.219 -5.039 1.00 9.49 98 GLU E O 1
ATOM 2417 N N . TRP E 1 41 ? 27.064 -29.297 -6.938 1.00 8.52 99 TRP E N 1
ATOM 2418 C CA . TRP E 1 41 ? 28.171 -28.497 -6.420 1.00 7.93 99 TRP E CA 1
ATOM 2419 C C . TRP E 1 41 ? 28.382 -27.264 -7.288 1.00 7.78 99 TRP E C 1
ATOM 2420 O O . TRP E 1 41 ? 28.193 -27.310 -8.515 1.00 7.95 99 TRP E O 1
ATOM 2441 N N . CYS E 1 42 ? 28.804 -26.181 -6.652 1.00 7.72 100 CYS E N 1
ATOM 2442 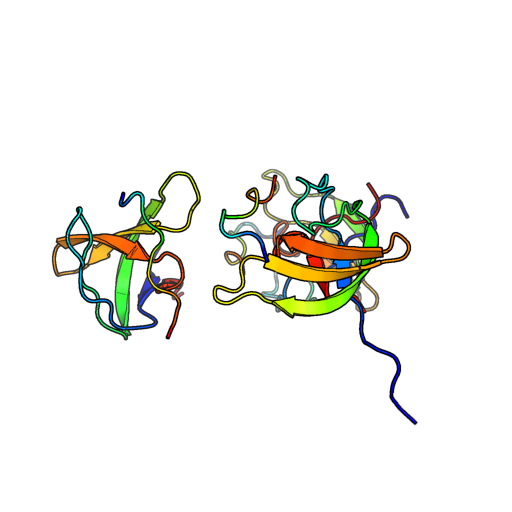C CA A CYS E 1 42 ? 29.027 -24.894 -7.305 0.44 8.10 100 CYS E CA 1
ATOM 2443 C CA B CYS E 1 42 ? 29.010 -24.913 -7.307 0.56 7.40 100 CYS E CA 1
ATOM 2444 C C . CYS E 1 42 ? 30.422 -24.411 -6.984 1.00 6.87 100 CYS E C 1
ATOM 2445 O O . CYS E 1 42 ? 30.846 -24.450 -5.825 1.00 7.66 100 CYS E O 1
ATOM 2458 N N . GLU E 1 43 ? 31.155 -23.952 -7.999 1.00 7.14 101 GLU E N 1
ATOM 2459 C CA . GLU E 1 43 ? 32.500 -23.415 -7.798 1.00 7.87 101 GLU E CA 1
ATOM 2460 C C . GLU E 1 43 ? 32.378 -21.912 -7.661 1.00 7.54 101 GLU E C 1
ATOM 2461 O O . GLU E 1 43 ? 31.837 -21.255 -8.552 1.00 8.72 101 GLU E O 1
ATOM 2473 N N . ALA E 1 44 ? 32.873 -21.380 -6.545 1.00 7.11 102 ALA E N 1
ATOM 2474 C CA . ALA E 1 44 ? 32.670 -19.986 -6.182 1.00 7.92 102 ALA E CA 1
ATOM 2475 C C . ALA E 1 44 ? 33.937 -19.347 -5.654 1.00 6.67 102 ALA E C 1
ATOM 2476 O O . ALA E 1 44 ? 34.855 -20.022 -5.160 1.00 7.72 102 ALA E O 1
ATOM 2483 N N . GLN E 1 45 ? 33.932 -18.024 -5.743 1.00 6.87 103 GLN E N 1
ATOM 2484 C CA . GLN E 1 45 ? 34.958 -17.169 -5.185 1.00 7.10 103 GLN E CA 1
ATOM 2485 C C . GLN E 1 45 ? 34.361 -16.273 -4.097 1.00 6.83 103 GLN E C 1
ATOM 2486 O O . GLN E 1 45 ? 33.293 -15.687 -4.269 1.00 7.32 103 GLN E O 1
ATOM 2500 N N . THR E 1 46 ? 35.076 -16.168 -2.987 1.00 7.25 104 THR E N 1
ATOM 2501 C CA . THR E 1 46 ? 34.732 -15.242 -1.918 1.00 7.73 104 THR E CA 1
ATOM 2502 C C . THR E 1 46 ? 35.991 -14.499 -1.492 1.00 8.09 104 THR E C 1
ATOM 2503 O O . THR E 1 46 ? 37.076 -14.742 -2.016 1.00 8.44 104 THR E O 1
ATOM 2514 N N . LYS E 1 47 ? 35.847 -13.629 -0.516 1.00 9.21 105 LYS E N 1
ATOM 2515 C CA . LYS E 1 47 ? 36.964 -12.919 0.075 1.00 10.82 105 LYS E CA 1
ATOM 2516 C C . LYS E 1 47 ? 37.960 -13.893 0.707 1.00 10.47 105 LYS E C 1
ATOM 2517 O O . LYS E 1 47 ? 39.090 -13.483 1.001 1.00 11.82 105 LYS E O 1
ATOM 2523 N N . ASN E 1 48 ? 37.580 -15.137 0.957 1.00 9.59 106 ASN E N 1
ATOM 2524 C CA . ASN E 1 48 ? 38.444 -16.120 1.589 1.00 9.86 106 ASN E CA 1
ATOM 2525 C C . ASN E 1 48 ? 39.123 -17.104 0.652 1.00 10.41 106 ASN E C 1
ATOM 2526 O O . ASN E 1 48 ? 39.945 -17.898 1.104 1.00 14.41 106 ASN E O 1
ATOM 2537 N N . GLY E 1 49 ? 38.795 -17.073 -0.638 1.00 9.43 107 GLY E N 1
ATOM 2538 C CA . GLY E 1 49 ? 39.403 -18.001 -1.566 1.00 9.49 107 GLY E CA 1
ATOM 2539 C C . GLY E 1 49 ? 38.427 -18.480 -2.616 1.00 8.44 107 GLY E C 1
ATOM 2540 O O . GLY E 1 49 ? 37.481 -17.782 -2.992 1.00 8.40 107 GLY E O 1
ATOM 2544 N N . GLN E 1 50 ? 38.681 -19.677 -3.115 1.00 8.11 108 GLN E N 1
ATOM 2545 C CA . GLN E 1 50 ? 37.922 -20.247 -4.216 1.00 8.16 108 GLN E CA 1
ATOM 2546 C C . GLN E 1 50 ? 37.756 -21.735 -3.995 1.00 8.58 108 GLN E C 1
ATOM 2547 O O . GLN E 1 50 ? 38.697 -22.408 -3.575 1.00 10.79 108 GLN E O 1
ATOM 2561 N N . GLY E 1 51 ? 36.568 -22.264 -4.268 1.00 7.76 109 GLY E N 1
ATOM 2562 C CA . GLY E 1 51 ? 36.379 -23.690 -4.241 1.00 8.39 109 GLY E CA 1
ATOM 2563 C C . GLY E 1 51 ? 34.928 -24.068 -4.355 1.00 7.30 109 GLY E C 1
ATOM 2564 O O . GLY E 1 51 ? 34.070 -23.227 -4.607 1.00 7.38 109 GLY E O 1
ATOM 2568 N N . TRP E 1 52 ? 34.663 -25.353 -4.178 1.00 6.70 110 TRP E N 1
ATOM 2569 C CA . TRP E 1 52 ? 33.328 -25.898 -4.364 1.00 6.62 110 TRP E CA 1
ATOM 2570 C C . TRP E 1 52 ? 32.511 -25.837 -3.088 1.00 6.23 110 TRP E C 1
ATOM 2571 O O . TRP E 1 52 ? 33.038 -26.097 -2.008 1.00 7.20 110 TRP E O 1
ATOM 2592 N N . VAL E 1 53 ? 31.233 -25.495 -3.246 1.00 6.50 111 VAL E N 1
ATOM 2593 C CA . VAL E 1 53 ? 30.278 -25.387 -2.151 1.00 6.57 111 VAL E CA 1
ATOM 2594 C C . VAL E 1 53 ? 28.972 -26.047 -2.613 1.00 6.78 111 VAL E C 1
ATOM 2595 O O . VAL E 1 53 ? 28.727 -26.184 -3.816 1.00 7.21 111 VAL E O 1
ATOM 2608 N N . PRO E 1 54 ? 28.111 -26.455 -1.685 1.00 7.01 112 PRO E N 1
ATOM 2609 C CA . PRO E 1 54 ? 26.851 -27.056 -2.127 1.00 7.57 112 PRO E CA 1
ATOM 2610 C C . PRO E 1 54 ? 25.998 -26.050 -2.870 1.00 7.13 112 PRO E C 1
ATOM 2611 O O . PRO E 1 54 ? 25.785 -24.931 -2.391 1.00 7.39 112 PRO E O 1
ATOM 2622 N N . SER E 1 55 ? 25.482 -26.437 -4.034 1.00 7.60 113 SER E N 1
ATOM 2623 C CA A SER E 1 55 ? 24.675 -25.516 -4.820 0.70 8.14 113 SER E CA 1
ATOM 2624 C CA B SER E 1 55 ? 24.684 -25.519 -4.833 0.30 7.94 113 SER E CA 1
ATOM 2625 C C . SER E 1 55 ? 23.463 -25.003 -4.069 1.00 8.22 113 SER E C 1
ATOM 2626 O O . SER E 1 55 ? 23.085 -23.847 -4.242 1.00 10.18 113 SER E O 1
ATOM 2639 N N . ASN E 1 56 ? 22.838 -25.851 -3.255 1.00 8.54 114 ASN E N 1
ATOM 2640 C CA . ASN E 1 56 ? 21.639 -25.363 -2.576 1.00 10.36 114 ASN E CA 1
ATOM 2641 C C . ASN E 1 56 ? 21.940 -24.761 -1.196 1.00 8.75 114 ASN E C 1
ATOM 2642 O O . ASN E 1 56 ? 21.029 -24.500 -0.420 1.00 9.81 114 ASN E O 1
ATOM 2649 N N . TYR E 1 57 ? 23.207 -24.449 -0.940 1.00 7.22 115 TYR E N 1
ATOM 2650 C CA . TYR E 1 57 ? 23.592 -23.617 0.203 1.00 6.66 115 TYR E CA 1
ATOM 2651 C C . TYR E 1 57 ? 23.788 -22.144 -0.162 1.00 6.84 115 TYR E C 1
ATOM 2652 O O . TYR E 1 57 ? 24.108 -21.341 0.713 1.00 7.49 115 TYR E O 1
ATOM 2670 N N . ILE E 1 58 ? 23.613 -21.799 -1.439 1.00 6.98 116 ILE E N 1
ATOM 2671 C CA . ILE E 1 58 ? 23.772 -20.444 -1.922 1.00 6.96 116 ILE E CA 1
ATOM 2672 C C . ILE E 1 58 ? 22.635 -20.136 -2.883 1.00 7.38 116 ILE E C 1
ATOM 2673 O O . ILE E 1 58 ? 21.946 -21.038 -3.353 1.00 9.50 116 ILE E O 1
ATOM 2689 N N . THR E 1 59 ? 22.459 -18.856 -3.186 1.00 7.91 117 THR E N 1
ATOM 2690 C CA . THR E 1 59 ? 21.394 -18.465 -4.079 1.00 9.16 117 THR E CA 1
ATOM 2691 C C . THR E 1 59 ? 21.734 -17.148 -4.769 1.00 7.20 117 THR E C 1
ATOM 2692 O O . THR E 1 59 ? 22.395 -16.301 -4.198 1.00 7.47 117 THR E O 1
ATOM 2703 N N . PRO E 1 60 ? 21.288 -16.993 -6.022 1.00 8.16 118 PRO E N 1
ATOM 2704 C CA . PRO E 1 60 ? 21.615 -15.785 -6.764 1.00 8.85 118 PRO E CA 1
ATOM 2705 C C . PRO E 1 60 ? 20.831 -14.584 -6.293 1.00 9.88 118 PRO E C 1
ATOM 2706 O O . PRO E 1 60 ? 19.648 -14.676 -5.985 1.00 11.07 118 PRO E O 1
ATOM 2717 N N . VAL E 1 61 ? 21.482 -13.428 -6.272 1.00 10.16 119 VAL E N 1
ATOM 2718 C CA . VAL E 1 61 ? 20.767 -12.200 -5.942 1.00 12.24 119 VAL E CA 1
ATOM 2719 C C . VAL E 1 61 ? 20.756 -11.187 -7.095 1.00 14.20 119 VAL E C 1
ATOM 2720 O O . VAL E 1 61 ? 19.955 -10.242 -7.054 1.00 15.60 119 VAL E O 1
ATOM 2733 N N . ASN E 1 62 ? 21.575 -11.404 -8.130 1.00 13.95 120 ASN E N 1
ATOM 2734 C CA . ASN E 1 62 ? 21.685 -10.478 -9.279 1.00 16.44 120 ASN E CA 1
ATOM 2735 C C . ASN E 1 62 ? 21.271 -11.040 -10.644 1.00 16.20 120 ASN E C 1
ATOM 2736 O O . ASN E 1 62 ? 21.323 -10.325 -11.643 1.00 22.51 120 ASN E O 1
ATOM 2743 N N . SER E 1 63 ? 20.885 -12.304 -10.727 1.00 16.23 121 SER E N 1
ATOM 2744 C CA . SER E 1 63 ? 20.405 -12.853 -12.000 1.00 16.12 121 SER E CA 1
ATOM 2745 C C . SER E 1 63 ? 19.184 -13.683 -11.715 1.00 17.59 121 SER E C 1
ATOM 2746 O O . SER E 1 63 ? 18.981 -14.076 -10.557 1.00 20.55 121 SER E O 1
ATOM 2753 N N . ALA F 2 2 ? 35.172 -30.935 -9.112 1.00 12.63 1 ALA F N 1
ATOM 2754 C CA . ALA F 2 2 ? 34.204 -30.934 -8.016 1.00 11.37 1 ALA F CA 1
ATOM 2755 C C . ALA F 2 2 ? 34.257 -32.250 -7.246 1.00 11.70 1 ALA F C 1
ATOM 2756 O O . ALA F 2 2 ? 34.676 -33.270 -7.786 1.00 12.60 1 ALA F O 1
ATOM 2763 N N . PRO F 2 3 ? 33.797 -32.245 -5.990 1.00 11.82 2 PRO F N 1
ATOM 2764 C CA . PRO F 2 3 ? 33.721 -33.499 -5.241 1.00 13.69 2 PRO F CA 1
ATOM 2765 C C . PRO F 2 3 ? 32.870 -34.542 -5.968 1.00 14.42 2 PRO F C 1
ATOM 2766 O O . PRO F 2 3 ? 31.892 -34.210 -6.645 1.00 14.95 2 PRO F O 1
ATOM 2777 N N . THR F 2 4 ? 33.245 -35.807 -5.819 1.00 17.51 3 THR F N 1
ATOM 2778 C CA . THR F 2 4 ? 32.480 -36.898 -6.416 1.00 19.70 3 THR F CA 1
ATOM 2779 C C . THR F 2 4 ? 31.456 -37.499 -5.463 1.00 21.37 3 THR F C 1
ATOM 2780 O O . THR F 2 4 ? 30.724 -38.415 -5.825 1.00 24.26 3 THR F O 1
ATOM 2791 N N . TYR F 2 5 ? 31.407 -36.987 -4.243 1.00 19.04 4 TYR F N 1
ATOM 2792 C CA . TYR F 2 5 ? 30.394 -37.409 -3.291 1.00 18.46 4 TYR F CA 1
ATOM 2793 C C . TYR F 2 5 ? 29.345 -36.309 -3.163 1.00 16.74 4 TYR F C 1
ATOM 2794 O O . TYR F 2 5 ? 29.606 -35.155 -3.492 1.00 16.43 4 TYR F O 1
ATOM 2812 N N . PRO F 2 6 ? 28.154 -36.655 -2.668 1.00 17.27 5 PRO F N 1
ATOM 2813 C CA . PRO F 2 6 ? 27.106 -35.643 -2.507 1.00 18.04 5 PRO F CA 1
ATOM 2814 C C . PRO F 2 6 ? 27.407 -34.610 -1.415 1.00 15.70 5 PRO F C 1
ATOM 2815 O O . PRO F 2 6 ? 28.036 -34.932 -0.414 1.00 15.03 5 PRO F O 1
ATOM 2826 N N . PRO F 2 7 ? 26.927 -33.374 -1.594 1.00 14.01 6 PRO F N 1
ATOM 2827 C CA . PRO F 2 7 ? 27.038 -32.377 -0.529 1.00 13.24 6 PRO F CA 1
ATOM 2828 C C . PRO F 2 7 ? 26.082 -32.703 0.616 1.00 12.68 6 PRO F C 1
ATOM 2829 O O . PRO F 2 7 ? 25.169 -33.517 0.449 1.00 13.55 6 PRO F O 1
ATOM 2840 N N . PRO F 2 8 ? 26.268 -32.055 1.772 1.00 12.78 7 PRO F N 1
ATOM 2841 C CA . PRO F 2 8 ? 25.310 -32.188 2.854 1.00 12.75 7 PRO F CA 1
ATOM 2842 C C . PRO F 2 8 ? 23.954 -31.657 2.406 1.00 11.58 7 PRO F C 1
ATOM 2843 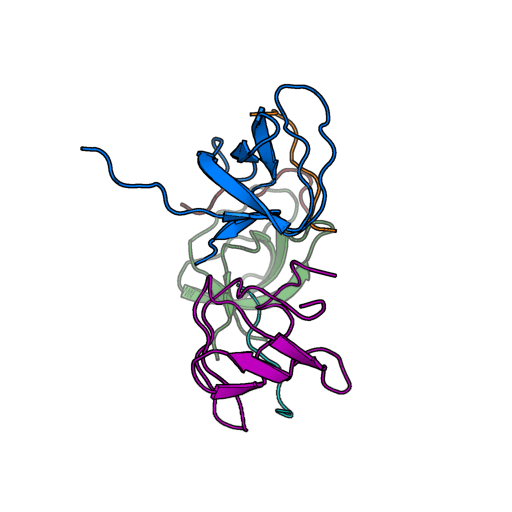O O . PRO F 2 8 ? 23.879 -30.730 1.593 1.00 12.23 7 PRO F O 1
ATOM 2854 N N . LEU F 2 9 ? 22.884 -32.238 2.943 1.00 11.67 8 LEU F N 1
ATOM 2855 C CA . LEU F 2 9 ? 21.552 -31.703 2.699 1.00 10.56 8 LEU F CA 1
ATOM 2856 C C . LEU F 2 9 ? 21.420 -30.325 3.343 1.00 9.71 8 LEU F C 1
ATOM 2857 O O . LEU F 2 9 ? 22.032 -30.055 4.380 1.00 9.51 8 LEU F O 1
ATOM 2873 N N . PRO F 2 10 ? 20.576 -29.466 2.773 1.00 9.46 9 PRO F N 1
ATOM 2874 C CA . PRO F 2 10 ? 20.182 -28.253 3.493 1.00 10.08 9 PRO F CA 1
ATOM 2875 C C . PRO F 2 10 ? 19.236 -28.631 4.642 1.00 11.96 9 PRO F C 1
ATOM 2876 O O . PRO F 2 10 ? 18.677 -29.723 4.603 1.00 13.47 9 PRO F O 1
ATOM 2887 N N . PRO F 2 11 ? 19.074 -27.767 5.659 1.00 14.55 10 PRO F N 1
ATOM 2888 C CA . PRO F 2 11 ? 19.801 -26.515 5.873 1.00 15.21 10 PRO F CA 1
ATOM 2889 C C . PRO F 2 11 ? 21.122 -26.748 6.573 1.00 15.09 10 PRO F C 1
ATOM 2890 O O . PRO F 2 11 ? 21.330 -27.812 7.169 1.00 15.70 10 PRO F O 1
#

GO terms:
  GO:0005515 protein binding (F, IPI)
  GO:0043065 positive regulation of apoptotic process (P, IDA)
  GO:0000400 four-way junction DNA binding (F, IDA)
  GO:0000405 bubble DNA binding (F, IDA)
  GO:0071103 DNA conformation change (P, IDA)
  GO:1990837 sequence-specific double-stranded DNA binding (F, IDA)
  GO:0098794 postsynapse (C, TAS)
  GO:0003713 transcription coactivator activity (F, TAS)
  GO:0045944 positive regulation of transcription by RNA polymerase II (P, TAS)
  GO:0004713 protein tyrosine kinase activity (F, IDA)
  GO:0043539 protein serine/threonine kinase activator activity (F, IDA)
  GO:0141214 positive regulation of phospholipase C/protein kinase C signal transduction (P, IDA)
  GO:0070301 cellular response to hydrogen peroxide (P, IDA)
  GO:0034599 cellular response to oxidative stress (P, TAS)
  GO:0051726 regulation of cell cycle (P, TAS)
  GO:0051882 mitochondrial depolarization (P, TAS)
  GO:1903351 cellular response to dopamine (P, TAS)
  GO:0000278 mitotic cell cycle (P, TAS)
  GO:0005080 protein kinase C binding (F, IPI)
  GO:0004672 protein kinase activity (F, IDA)

InterPro domains:
  IPR000719 Protein kinase domain [PS50011] (242-493)
  IPR000980 SH2 domain [PF00017] (127-202)
  IPR000980 SH2 domain [PS50001] (127-217)
  IPR000980 SH2 domain [SM00252] (125-208)
  IPR001245 Serine-threonine/tyrosine-protein kinase, catalytic domain [PF07714] (242-492)
  IPR001245 Serine-threonine/tyrosine-protein kinase, catalytic domain [PR00109] (315-328)
  IPR001245 Serine-threonine/tyrosine-protein kinase, catalytic domain [PR00109] (353-371)
  IPR001245 Serine-threonine/tyrosine-protein kinase, catalytic domain [PR00109] (401-411)
  IPR001245 Serine-threonine/tyrosine-protein kinase, catalytic domain [PR00109] (420-442)
  IPR001245 Serine-threonine/tyrosine-protein kinase, catalytic domain [PR00109] (464-486)
  IPR001452 SH3 domain [PF00018] (67-113)
  IPR001452 SH3 domain [PS50002] (61-121)
  IPR001452 SH3 domain [SM00326] (64-120)
  IPR008266 Tyrosine-protein kinase, active site [PS00109] (359-371)
  IPR011009 Protein kinase-like domain superfamily [SSF56112] (231-498)
  IPR015015 F-actin binding [PF08919] (1026-1130)
  IPR015015 F-actin binding [SM00808] (1004-1130)
  IPR017441 Protein kinase, ATP binding site [PS00107] (248-271)
  IPR020635 Tyrosine-protein kinase, catalytic domain [SM00219] (242-493)
  IPR035837 Tyrosine-protein kinase ABL, SH2 domain [cd09935] (123-216)

B-factor: mean 13.54, std 6.78, range [4.73, 41.96]

Solvent-accessible surface area: 12101 Å² total; per-residue (Å²): 239,130,130,131,56,137,65,38,5,0,8,53,90,13,124,37,62,45,96,123,17,16,52,6,69,73,32,21,114,2,87,35,84,23,109,25,159,46,34,67,4,0,47,0,60,20,166,94,35,98,3,32,0,0,23,82,10,10,9,44,19,123,58,13,146,86,99,23,65,98,53,137,154,58,18,35,3,63,56,91,12,126,37,68,46,87,117,20,18,53,3,72,148,49,31,130,2,148,37,94,22,114,22,166,45,34,48,1,0,46,0,66,20,177,93,34,97,5,33,0,0,27,84,10,15,50,61,62,188,54,7,143,80,92,22,62,92,56,137,103,104,52,37,16,1,0,22,64,85,12,121,40,61,43,85,123,18,16,55,5,79,106,0,4,100,2,113,12,92,24,110,22,175,78,33,74,3,0,46,0,49,18,161,100,35,100,4,34,0,0,19,81,11,8,11,40,13,75,93,60,9,144,77,105,24,63,102,52,133

Nearest PDB structures (foldseek):
  4j9f-assembly3_E  TM=1.017E+00  e=2.032E-11  Homo sapiens
  4j9c-assembly1_A  TM=9.927E-01  e=5.689E-10  Homo sapiens
  3eg2-assembly1_A  TM=9.447E-01  e=4.789E-10  Homo sapiens
  2o88-assembly2_B  TM=9.857E-01  e=1.134E-09  Homo sapiens
  3eg3-assembly1_A  TM=9.431E-01  e=7.159E-10  Homo sapiens

Organism: Homo sapiens (NCBI:txid9606)

CATH classification: 2.30.30.40

Foldseek 3Di:
DDDDAFKKFFCAFDDDPDPFADTDHGGFIWGWPAADPVRQWTWIQGPRGTGIDGNVRMGTDD/DDPDDDDDDD/DKKFFCAFDDDDDDFADTDHGGFIWDWDAADPVRQWTWIQGPVGIGIDGNVRMGDDD/DDPDDDDDDD/DQQKKFFCAFDDDPDPFADTDHHGFIWGWPAADDVRQWTWIDGPRGIGIDGNVRMGGDRD/DDPDDDDDDD